Protein AF-A0A554J767-F1 (afdb_monomer)

Radius of gyration: 16.36 Å; Cα contacts (8 Å, |Δi|>4): 362; chains: 1; bounding box: 42×43×37 Å

Mean predicted aligned error: 7.32 Å

Foldseek 3Di:
DDWDWDDDDQWIWIDDQLAIEIEGADALAEAADPVNDDPDFQAEEEAAAQPCPQQDRDQFADVCNVCVTRHRHCNNVVVVCLVVQHKYKYQAHDDPPLVPDPCVPPPNPPPPQVLRLLLSLLVVSVVSNVVDGHGYYYYYHHNPNPCSVVSNPDDNVVSLVVLLVCLVVCQVPVQRHLRRFWMWIWTDDPNTIGRDDIDGHVSRVVSND

pLDDT: mean 80.37, std 17.08, range [33.59, 97.5]

Sequence (209 aa):
MFQEVVRNENVTHIHKPEGVYTIIYGRHDRYQNPNQFPEEFDGFVMEGIFDTHKGKIPPYITLDDWVRVLGSQCVSVVEYAQRGKLPIYHADFSMKGIFWWPESLFLGGFFSSPLRETIIAHKQEWLMRSLGNTPHLVTIIGEAHTGLEAHIQQSANERMRFLNRLRLPINIVMKDEGVVYKLARCDFDRGKWKVGEILEIPDLKELVI

Solvent-accessible surface area (backbone atoms only — not comparable to full-atom values): 11628 Å² total; per-residue (Å²): 135,82,73,49,78,49,77,56,93,57,35,38,38,39,43,51,93,48,23,38,41,35,40,36,54,35,48,50,90,38,65,42,67,73,88,75,55,71,95,76,67,68,27,37,35,30,68,34,58,55,80,40,74,88,58,41,79,64,66,55,55,50,72,65,56,46,36,76,56,47,25,43,21,41,52,48,51,53,54,47,27,56,75,71,64,31,38,39,31,31,48,36,47,48,63,96,52,70,94,64,58,65,84,84,64,86,59,78,81,76,58,51,55,64,52,50,32,34,47,33,28,50,50,49,55,53,48,28,56,72,74,42,92,53,38,32,38,40,33,48,38,56,67,82,64,80,57,40,67,64,41,52,72,44,53,70,68,58,46,50,56,56,50,58,76,40,28,67,64,47,36,72,74,57,57,74,54,57,37,77,22,40,31,44,33,31,41,65,52,97,93,42,41,30,47,62,58,72,47,73,40,66,76,46,43,61,51,53,105

Structure (mmCIF, N/CA/C/O backbone):
data_AF-A0A554J767-F1
#
_entry.id   AF-A0A554J767-F1
#
loop_
_atom_site.group_PDB
_atom_site.id
_atom_site.type_symbol
_atom_site.label_atom_id
_atom_site.label_alt_id
_atom_site.label_comp_id
_atom_site.label_asym_id
_atom_site.label_entity_id
_atom_site.label_seq_id
_atom_site.pdbx_PDB_ins_code
_atom_site.Cartn_x
_atom_site.Cartn_y
_atom_site.Cartn_z
_atom_site.occupancy
_atom_site.B_iso_or_equiv
_atom_site.auth_seq_id
_atom_site.auth_comp_id
_atom_site.auth_asym_id
_atom_site.auth_atom_id
_atom_site.pdbx_PDB_model_num
ATOM 1 N N . MET A 1 1 ? -0.053 19.930 -13.539 1.00 49.81 1 MET A N 1
ATOM 2 C CA . MET A 1 1 ? -0.368 19.871 -12.097 1.00 49.81 1 MET A CA 1
ATOM 3 C C . MET A 1 1 ? 0.927 19.495 -11.397 1.00 49.81 1 MET A C 1
ATOM 5 O O . MET A 1 1 ? 1.565 18.553 -11.852 1.00 49.81 1 MET A O 1
ATOM 9 N N . PHE A 1 2 ? 1.390 20.298 -10.443 1.00 50.88 2 PHE A N 1
ATOM 10 C CA . PHE A 1 2 ? 2.682 20.093 -9.781 1.00 50.88 2 PHE A CA 1
ATOM 11 C C . PHE A 1 2 ? 2.544 19.017 -8.696 1.00 50.88 2 PHE A C 1
ATOM 13 O O . PHE A 1 2 ? 1.513 18.966 -8.033 1.00 50.88 2 PHE A O 1
ATOM 20 N N . GLN A 1 3 ? 3.546 18.145 -8.561 1.00 69.69 3 GLN A N 1
ATOM 21 C CA . GLN A 1 3 ? 3.650 17.216 -7.433 1.00 69.69 3 GLN A CA 1
ATOM 22 C C . GLN A 1 3 ? 4.377 17.931 -6.294 1.00 69.69 3 GLN A C 1
ATOM 24 O O . GLN A 1 3 ? 5.426 18.535 -6.525 1.00 69.69 3 GLN A O 1
ATOM 29 N N . GLU A 1 4 ? 3.836 17.852 -5.084 1.00 77.75 4 GLU A N 1
ATOM 30 C CA . GLU A 1 4 ? 4.465 18.390 -3.878 1.00 77.75 4 GLU A CA 1
ATOM 31 C C . GLU A 1 4 ? 4.872 17.238 -2.957 1.00 77.75 4 GLU A C 1
ATOM 33 O O . GLU A 1 4 ? 4.092 16.305 -2.748 1.00 77.75 4 GLU A O 1
ATOM 38 N N . VAL A 1 5 ? 6.101 17.305 -2.435 1.00 76.00 5 VAL A N 1
ATOM 39 C CA . VAL A 1 5 ? 6.624 16.374 -1.431 1.00 76.00 5 VAL A CA 1
ATOM 40 C C . VAL A 1 5 ? 6.978 17.154 -0.180 1.00 76.00 5 VAL A C 1
ATOM 42 O O . VAL A 1 5 ? 7.865 18.006 -0.219 1.00 76.00 5 VAL A O 1
ATOM 45 N N . VAL A 1 6 ? 6.338 16.812 0.934 1.00 73.06 6 VAL A N 1
ATOM 46 C CA . VAL A 1 6 ? 6.638 17.383 2.251 1.00 73.06 6 VAL A CA 1
ATOM 47 C C . VAL A 1 6 ? 7.165 16.269 3.149 1.00 73.06 6 VAL A C 1
ATOM 49 O O . VAL A 1 6 ? 6.503 15.245 3.312 1.00 73.06 6 VAL A O 1
ATOM 52 N N . ARG A 1 7 ? 8.362 16.446 3.720 1.00 67.44 7 ARG A N 1
ATOM 53 C CA . ARG A 1 7 ? 8.992 15.477 4.632 1.00 67.44 7 ARG A CA 1
ATOM 54 C C . ARG A 1 7 ? 9.120 16.054 6.035 1.00 67.44 7 ARG A C 1
ATOM 56 O O . ARG A 1 7 ? 9.640 17.156 6.193 1.00 67.44 7 ARG A O 1
ATOM 63 N N . ASN A 1 8 ? 8.701 15.280 7.031 1.00 69.88 8 ASN A N 1
ATOM 64 C CA . ASN A 1 8 ? 8.913 15.570 8.443 1.00 69.88 8 ASN A CA 1
ATOM 65 C C . ASN A 1 8 ? 9.268 14.267 9.174 1.00 69.88 8 ASN A C 1
ATOM 67 O O . ASN A 1 8 ? 8.454 13.349 9.235 1.00 69.88 8 ASN A O 1
ATOM 71 N N . GLU A 1 9 ? 10.493 14.171 9.694 1.00 80.00 9 GLU A N 1
ATOM 72 C CA . GLU A 1 9 ? 11.026 12.950 10.315 1.00 80.00 9 GLU A CA 1
ATOM 73 C C . GLU A 1 9 ? 10.904 11.713 9.393 1.00 80.00 9 GLU A C 1
ATOM 75 O O . GLU A 1 9 ? 11.462 11.693 8.296 1.00 80.00 9 GLU A O 1
ATOM 80 N N . ASN A 1 10 ? 10.188 10.677 9.838 1.00 85.62 10 ASN A N 1
ATOM 81 C CA . ASN A 1 10 ? 9.893 9.433 9.124 1.00 85.62 10 ASN A CA 1
ATOM 82 C C . ASN A 1 10 ? 8.548 9.476 8.369 1.00 85.62 10 ASN A C 1
ATOM 84 O O . ASN A 1 10 ? 8.060 8.423 7.955 1.00 85.62 10 ASN A O 1
ATOM 88 N N . VAL A 1 11 ? 7.951 10.662 8.204 1.00 91.19 11 VAL A N 1
ATOM 89 C CA . VAL A 1 11 ? 6.674 10.877 7.514 1.00 91.19 11 VAL A CA 1
ATOM 90 C C . VAL A 1 11 ? 6.897 11.670 6.225 1.00 91.19 11 VAL A C 1
ATOM 92 O O . VAL A 1 11 ? 7.531 12.727 6.222 1.00 91.19 11 VAL A O 1
ATOM 95 N N . THR A 1 12 ? 6.358 11.170 5.115 1.00 93.88 12 THR A N 1
ATOM 96 C CA . THR A 1 12 ? 6.359 11.854 3.814 1.00 93.88 12 THR A CA 1
ATOM 97 C C . THR A 1 12 ? 4.932 12.002 3.305 1.00 93.88 12 THR A C 1
ATOM 99 O O . THR A 1 12 ? 4.200 11.020 3.243 1.00 93.88 12 THR A O 1
ATOM 102 N N . HIS A 1 13 ? 4.560 13.204 2.874 1.00 95.31 13 HIS A N 1
ATOM 103 C CA . HIS A 1 13 ? 3.328 13.470 2.133 1.00 95.31 13 HIS A CA 1
ATOM 104 C C . HIS A 1 13 ? 3.649 13.677 0.652 1.00 95.31 13 HIS A C 1
ATOM 106 O O . HIS A 1 13 ? 4.570 14.427 0.326 1.00 95.31 13 HIS A O 1
ATOM 112 N N . ILE A 1 14 ? 2.900 13.025 -0.237 1.00 95.62 14 ILE A N 1
ATOM 113 C CA . ILE A 1 14 ? 2.997 13.191 -1.691 1.00 95.62 14 ILE A CA 1
ATOM 114 C C . ILE A 1 14 ? 1.608 13.518 -2.228 1.00 95.62 14 ILE A C 1
ATOM 116 O O . ILE A 1 14 ? 0.678 12.721 -2.100 1.00 95.62 14 ILE A O 1
ATOM 120 N N . HIS A 1 15 ? 1.480 14.681 -2.859 1.00 95.81 15 HIS A N 1
ATOM 121 C CA . HIS A 1 15 ? 0.232 15.125 -3.475 1.00 95.81 15 HIS A CA 1
ATOM 122 C C . HIS A 1 15 ? 0.240 14.803 -4.970 1.00 95.81 15 HIS A C 1
ATOM 124 O O . HIS A 1 15 ? 1.133 15.241 -5.706 1.00 95.81 15 HIS A O 1
ATOM 130 N N . LYS A 1 16 ? -0.763 14.048 -5.431 1.00 94.12 16 LYS A N 1
ATOM 131 C CA . LYS A 1 16 ? -0.959 13.709 -6.846 1.00 94.12 16 LYS A CA 1
ATOM 132 C C . LYS A 1 16 ? -2.409 13.962 -7.275 1.00 94.12 16 LYS A C 1
ATOM 134 O O . LYS A 1 16 ? -3.283 14.069 -6.418 1.00 94.12 16 LYS A O 1
ATOM 139 N N . PRO A 1 17 ? -2.693 14.051 -8.591 1.00 93.62 17 PRO A N 1
ATOM 140 C CA . PRO A 1 17 ? -4.054 14.280 -9.078 1.00 93.62 17 PRO A CA 1
ATOM 141 C C . PRO A 1 17 ? -5.075 13.252 -8.572 1.00 93.62 17 PRO A C 1
ATOM 143 O O . PRO A 1 17 ? -6.241 13.586 -8.399 1.00 93.62 17 PRO A O 1
ATOM 146 N N . GLU A 1 18 ? -4.643 12.009 -8.346 1.00 94.38 18 GLU A N 1
ATOM 147 C CA . GLU A 1 18 ? -5.497 10.934 -7.848 1.00 94.38 18 GLU A CA 1
ATOM 148 C C . GLU A 1 18 ? -5.696 10.918 -6.325 1.00 94.38 18 GLU A C 1
ATOM 150 O O . GLU A 1 18 ? -6.565 10.185 -5.874 1.00 94.38 18 GLU A O 1
ATOM 155 N N . GLY A 1 19 ? -4.929 11.676 -5.529 1.00 96.06 19 GLY A N 1
ATOM 156 C CA . GLY A 1 19 ? -5.034 11.634 -4.066 1.00 96.06 19 GLY A CA 1
ATOM 157 C C . GLY A 1 19 ? -3.774 12.057 -3.306 1.00 96.06 19 GLY A C 1
ATOM 158 O O . GLY A 1 19 ? -2.764 12.470 -3.888 1.00 96.06 19 GLY A O 1
ATOM 159 N N . VAL A 1 20 ? -3.849 11.943 -1.980 1.00 97.44 20 VAL A N 1
ATOM 160 C CA . VAL A 1 20 ? -2.765 12.244 -1.037 1.00 97.44 20 VAL A CA 1
ATOM 161 C C . VAL A 1 20 ? -2.194 10.946 -0.482 1.00 97.44 20 VAL A C 1
ATOM 163 O O . VAL A 1 20 ? -2.893 10.141 0.129 1.00 97.44 20 VAL A O 1
ATOM 166 N N . TYR A 1 21 ? -0.894 10.759 -0.659 1.00 97.19 21 TYR A N 1
ATOM 167 C CA . TYR A 1 21 ? -0.161 9.633 -0.098 1.00 97.19 21 TYR A CA 1
ATOM 168 C C . TYR A 1 21 ? 0.580 10.119 1.142 1.00 97.19 21 TYR A C 1
ATOM 170 O O . TYR A 1 21 ? 1.435 10.996 1.036 1.00 97.19 21 TYR A O 1
ATOM 178 N N . THR A 1 22 ? 0.300 9.540 2.304 1.00 96.75 22 THR A N 1
ATOM 179 C CA . THR A 1 22 ? 1.159 9.680 3.485 1.00 96.75 22 THR A CA 1
ATOM 180 C C . THR A 1 22 ? 1.937 8.391 3.666 1.00 96.75 22 THR A C 1
ATOM 182 O O . THR A 1 22 ? 1.341 7.328 3.728 1.00 96.75 22 THR A O 1
ATOM 185 N N . ILE A 1 23 ? 3.258 8.460 3.748 1.00 94.94 23 ILE A N 1
ATOM 186 C CA . ILE A 1 23 ? 4.138 7.307 3.947 1.00 94.94 23 ILE A CA 1
ATOM 187 C C . ILE A 1 23 ? 4.803 7.478 5.299 1.00 94.94 23 ILE A C 1
ATOM 189 O O . ILE A 1 23 ? 5.414 8.515 5.553 1.00 94.94 23 ILE A O 1
ATOM 193 N N . ILE A 1 24 ? 4.682 6.467 6.149 1.00 93.06 24 ILE A N 1
ATOM 194 C CA . ILE A 1 24 ? 5.285 6.436 7.474 1.00 93.06 24 ILE A CA 1
ATOM 195 C C . ILE A 1 24 ? 6.203 5.224 7.541 1.00 93.06 24 ILE A C 1
ATOM 197 O O . ILE A 1 24 ? 5.754 4.078 7.443 1.00 93.06 24 ILE A O 1
ATOM 201 N N . TYR A 1 25 ? 7.493 5.496 7.719 1.00 89.75 25 TYR A N 1
ATOM 202 C CA . TYR A 1 25 ? 8.505 4.461 7.879 1.00 89.75 25 TYR A CA 1
ATOM 203 C C . TYR A 1 25 ? 8.541 3.990 9.334 1.00 89.75 25 TYR A C 1
ATOM 205 O O . TYR A 1 25 ? 8.891 4.749 10.245 1.00 89.75 25 TYR A O 1
ATOM 213 N N . GLY A 1 26 ? 8.127 2.743 9.543 1.00 86.56 26 GLY A N 1
ATOM 214 C CA . GLY A 1 26 ? 8.038 2.078 10.838 1.00 86.56 26 GLY A CA 1
ATOM 215 C C . GLY A 1 26 ? 9.186 1.101 11.088 1.00 86.56 26 GLY A C 1
ATOM 216 O O . GLY A 1 26 ? 9.908 0.693 10.176 1.00 86.56 26 GLY A O 1
ATOM 217 N N . ARG A 1 27 ? 9.343 0.703 12.352 1.00 84.25 27 ARG A N 1
ATOM 218 C CA . ARG A 1 27 ? 10.276 -0.348 12.771 1.00 84.25 27 ARG A CA 1
ATOM 219 C C . ARG A 1 27 ? 9.527 -1.472 13.460 1.00 84.25 27 ARG A C 1
ATOM 221 O O . ARG A 1 27 ? 8.825 -1.224 14.433 1.00 84.25 27 ARG A O 1
ATOM 228 N N . HIS A 1 28 ? 9.789 -2.712 13.058 1.00 82.31 28 HIS A N 1
ATOM 229 C CA . HIS A 1 28 ? 9.136 -3.902 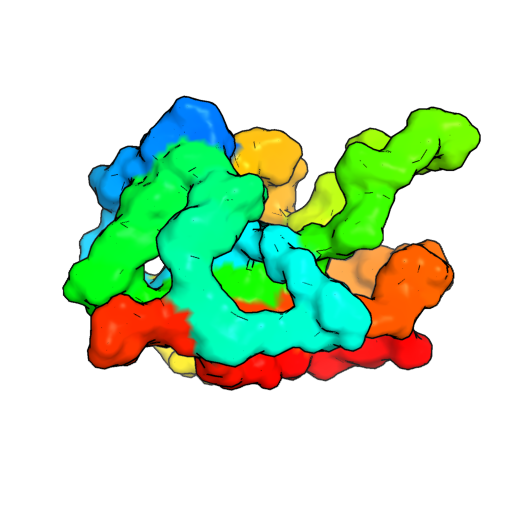13.617 1.00 82.31 28 HIS A CA 1
ATOM 230 C C . HIS A 1 28 ? 9.379 -4.123 15.124 1.00 82.31 28 HIS A C 1
ATOM 232 O O . HIS A 1 28 ? 8.662 -4.911 15.742 1.00 82.31 28 HIS A O 1
ATOM 238 N N . ASP A 1 29 ? 10.381 -3.454 15.710 1.00 80.50 29 ASP A N 1
ATOM 239 C CA . ASP A 1 29 ? 10.768 -3.569 17.122 1.00 80.50 29 ASP A CA 1
ATOM 240 C C . ASP A 1 29 ? 10.027 -2.606 18.065 1.00 80.50 29 ASP A C 1
ATOM 242 O O . ASP A 1 29 ? 10.147 -2.737 19.285 1.00 80.50 29 ASP A O 1
ATOM 246 N N . ARG A 1 30 ? 9.244 -1.656 17.541 1.00 84.38 30 ARG A N 1
ATOM 247 C CA . ARG A 1 30 ? 8.517 -0.663 18.346 1.00 84.38 30 ARG A CA 1
ATOM 248 C C . ARG A 1 30 ? 7.140 -0.340 17.773 1.00 84.38 30 ARG A C 1
ATOM 250 O O . ARG A 1 30 ? 6.885 -0.491 16.586 1.00 84.38 30 ARG A O 1
ATOM 257 N N . TYR A 1 31 ? 6.268 0.173 18.632 1.00 87.06 31 TYR A N 1
ATOM 258 C CA . TYR A 1 31 ? 4.953 0.673 18.240 1.00 87.06 31 TYR A CA 1
ATOM 259 C C . TYR A 1 31 ? 5.051 1.895 17.320 1.00 87.06 31 TYR A C 1
ATOM 261 O O . TYR A 1 31 ? 5.899 2.767 17.529 1.00 87.06 31 TYR A O 1
ATOM 269 N N . GLN A 1 32 ? 4.153 1.983 16.334 1.00 89.25 32 GLN A N 1
ATOM 270 C CA . GLN A 1 32 ? 4.023 3.175 15.499 1.00 89.25 32 GLN A CA 1
ATOM 271 C C . GLN A 1 32 ? 3.441 4.325 16.324 1.00 89.25 32 GLN A C 1
ATOM 273 O O . GLN A 1 32 ? 2.415 4.151 16.979 1.00 89.25 32 GLN A O 1
ATOM 278 N N . ASN A 1 33 ? 4.067 5.502 16.279 1.00 89.31 33 ASN A N 1
ATOM 279 C CA . ASN A 1 33 ? 3.565 6.677 16.988 1.00 89.31 33 ASN A CA 1
ATOM 280 C C . ASN A 1 33 ? 2.247 7.166 16.348 1.00 89.31 33 ASN A C 1
ATOM 282 O O . ASN A 1 33 ? 2.287 7.636 15.210 1.00 89.31 33 ASN A O 1
ATOM 286 N N . PRO A 1 34 ? 1.097 7.122 17.053 1.00 87.62 34 PRO A N 1
ATOM 287 C CA . PRO A 1 34 ? -0.185 7.532 16.480 1.00 87.62 34 PRO A CA 1
ATOM 288 C C . PRO A 1 34 ? -0.260 9.018 16.112 1.00 87.62 34 PRO A C 1
ATOM 290 O O . PRO A 1 34 ? -1.056 9.388 15.259 1.00 87.62 34 PRO A O 1
ATOM 293 N N . ASN A 1 35 ? 0.588 9.866 16.708 1.00 89.25 35 ASN A N 1
ATOM 294 C CA . ASN A 1 35 ? 0.638 11.301 16.400 1.00 89.25 35 ASN A CA 1
ATOM 295 C C . ASN A 1 35 ? 1.216 11.596 15.006 1.00 89.25 35 ASN A C 1
ATOM 297 O O . ASN A 1 35 ? 1.246 12.747 14.586 1.00 89.25 35 ASN A O 1
ATOM 301 N N . GLN A 1 36 ? 1.720 10.574 14.311 1.00 91.12 36 GLN A N 1
ATOM 302 C CA . GLN A 1 36 ? 2.209 10.680 12.937 1.00 91.12 36 GLN A CA 1
ATOM 303 C C . GLN A 1 36 ? 1.097 10.466 11.906 1.00 91.12 36 GLN A C 1
ATOM 305 O O . GLN A 1 36 ? 1.324 10.671 10.714 1.00 91.12 36 GLN A O 1
ATOM 310 N N . PHE A 1 37 ? -0.092 10.040 12.341 1.00 93.19 37 PHE A N 1
ATOM 311 C CA . PHE A 1 37 ? -1.242 9.907 11.459 1.00 93.19 37 PHE A CA 1
ATOM 312 C C . PHE A 1 37 ? -1.887 11.282 11.226 1.00 93.19 37 PHE A C 1
ATOM 314 O O . PHE A 1 37 ? -2.011 12.060 12.173 1.00 93.19 37 PHE A O 1
ATOM 321 N N . PRO A 1 38 ? -2.310 11.589 9.988 1.00 92.25 38 PRO A N 1
ATOM 322 C CA . PRO A 1 38 ? -3.154 12.746 9.707 1.00 92.25 38 PRO A CA 1
ATOM 323 C C . PRO A 1 38 ? -4.452 12.712 10.524 1.00 92.25 38 PRO A C 1
ATOM 325 O O . PRO A 1 38 ? -4.922 11.638 10.900 1.00 92.25 38 PRO A O 1
ATOM 328 N N . GLU A 1 39 ? -5.052 13.880 10.762 1.00 90.44 39 GLU A N 1
ATOM 329 C CA . GLU A 1 39 ? -6.346 13.977 11.456 1.00 90.44 39 GLU A CA 1
ATOM 330 C C . GLU A 1 39 ? -7.479 13.316 10.658 1.00 90.44 39 GLU A C 1
ATOM 332 O O . GLU A 1 39 ? -8.334 12.645 11.235 1.00 90.44 39 GLU A O 1
ATOM 337 N N . GLU A 1 40 ? -7.456 13.468 9.332 1.00 92.38 40 GLU A N 1
ATOM 338 C CA . GLU A 1 40 ? -8.444 12.914 8.409 1.00 92.38 40 GLU A CA 1
ATOM 339 C C . GLU A 1 40 ? -7.734 12.148 7.291 1.00 92.38 40 GLU A C 1
ATOM 341 O O . GLU A 1 40 ? -6.812 12.670 6.667 1.00 92.38 40 GLU A O 1
ATOM 346 N N . PHE A 1 41 ? -8.139 10.896 7.070 1.00 96.19 41 PHE A N 1
ATOM 347 C CA . PHE A 1 41 ? -7.684 10.043 5.972 1.00 96.19 41 PHE A CA 1
ATOM 348 C C . PHE A 1 41 ? -8.643 8.851 5.794 1.00 96.19 41 PHE A C 1
ATOM 350 O O . PHE A 1 41 ? -9.389 8.496 6.707 1.00 96.19 41 PHE A O 1
ATOM 357 N N . ASP A 1 42 ? -8.622 8.219 4.621 1.00 96.19 42 ASP A N 1
ATOM 358 C CA . ASP A 1 42 ? -9.628 7.235 4.193 1.00 96.19 42 ASP A CA 1
ATOM 359 C C . ASP A 1 42 ? -9.270 5.783 4.526 1.00 96.19 42 ASP A C 1
ATOM 361 O O . ASP A 1 42 ? -10.113 4.887 4.443 1.00 96.19 42 ASP A O 1
ATOM 365 N N . GLY A 1 43 ? -8.015 5.512 4.879 1.00 96.06 43 GLY A N 1
ATOM 366 C CA . GLY A 1 43 ? -7.580 4.168 5.232 1.00 96.06 43 GLY A CA 1
ATOM 367 C C . GLY A 1 43 ? -6.073 3.992 5.296 1.00 96.06 43 GLY A C 1
ATOM 368 O O . GLY A 1 43 ? -5.288 4.853 4.889 1.00 96.06 43 GLY A O 1
ATOM 369 N N . PHE A 1 44 ? -5.675 2.827 5.796 1.00 95.56 44 PHE A N 1
ATOM 370 C CA . PHE A 1 44 ? -4.277 2.426 5.839 1.00 95.56 44 PHE A CA 1
ATOM 371 C C . PHE A 1 44 ? -3.924 1.530 4.661 1.00 95.56 44 PHE A C 1
ATOM 373 O O . PHE A 1 44 ? -4.702 0.663 4.276 1.00 95.56 44 PHE A O 1
ATOM 380 N N . VAL A 1 45 ? -2.711 1.674 4.144 1.00 93.69 45 VAL A N 1
ATOM 381 C CA . VAL A 1 45 ? -2.068 0.686 3.283 1.00 93.69 45 VAL A CA 1
ATOM 382 C C . VAL A 1 45 ? -0.931 0.060 4.077 1.00 93.69 45 VAL A C 1
ATOM 384 O O . VAL A 1 45 ? -0.094 0.765 4.633 1.00 93.69 45 VAL A O 1
ATOM 387 N N . MET A 1 46 ? -0.893 -1.263 4.160 1.00 87.44 46 MET A N 1
ATOM 388 C CA . MET A 1 46 ? 0.120 -1.966 4.940 1.00 87.44 46 MET A CA 1
ATOM 389 C C . MET A 1 46 ? 0.865 -2.998 4.107 1.00 87.44 46 MET A C 1
ATOM 391 O O . MET A 1 46 ? 0.302 -3.666 3.230 1.00 87.44 46 MET A O 1
ATOM 395 N N . GLU A 1 47 ? 2.139 -3.158 4.451 1.00 77.19 47 GLU A N 1
ATOM 396 C CA . GLU A 1 47 ? 2.859 -4.398 4.202 1.00 77.19 47 GLU A CA 1
ATOM 397 C C . GLU A 1 47 ? 2.149 -5.547 4.929 1.00 77.19 47 GLU A C 1
ATOM 399 O O . GLU A 1 47 ? 1.723 -5.375 6.067 1.00 77.19 47 GLU A O 1
ATOM 404 N N . GLY A 1 48 ? 1.957 -6.704 4.291 1.00 63.31 48 GLY A N 1
ATOM 405 C CA . GLY A 1 48 ? 1.221 -7.814 4.892 1.00 63.31 48 GLY A CA 1
ATOM 406 C C . GLY A 1 48 ? 1.718 -9.175 4.432 1.00 63.31 48 GLY A C 1
ATOM 407 O O . GLY A 1 48 ? 1.400 -9.617 3.337 1.00 63.31 48 GLY A O 1
ATOM 408 N N . ILE A 1 49 ? 2.408 -9.920 5.294 1.00 55.16 49 ILE A N 1
ATOM 409 C CA . ILE A 1 49 ? 2.643 -11.351 5.048 1.00 55.16 49 ILE A CA 1
ATOM 410 C C . ILE A 1 49 ? 1.351 -12.104 5.371 1.00 55.16 49 ILE A C 1
ATOM 412 O O . ILE A 1 49 ? 1.149 -12.599 6.479 1.00 55.16 49 ILE A O 1
ATOM 416 N N . PHE A 1 50 ? 0.442 -12.210 4.407 1.00 56.12 50 PHE A N 1
ATOM 417 C CA . PHE A 1 50 ? -0.511 -13.302 4.499 1.00 56.12 50 PHE A CA 1
ATOM 418 C C . PHE A 1 50 ? 0.257 -14.585 4.256 1.00 56.12 50 PHE A C 1
ATOM 420 O O . PHE A 1 50 ? 0.789 -14.806 3.172 1.00 56.12 50 PHE A O 1
ATOM 427 N N . ASP A 1 51 ? 0.283 -15.447 5.264 1.00 51.75 51 ASP A N 1
ATOM 428 C CA . ASP A 1 51 ? 0.573 -16.850 5.044 1.00 51.75 51 ASP A CA 1
ATOM 429 C C . ASP A 1 51 ? -0.560 -17.428 4.187 1.00 51.75 51 ASP A C 1
ATOM 431 O O . ASP A 1 51 ? -1.565 -17.940 4.687 1.00 51.75 51 ASP A O 1
ATOM 435 N N . THR A 1 52 ? -0.433 -17.273 2.871 1.00 50.22 52 THR A N 1
ATOM 436 C CA . THR A 1 52 ? -1.349 -17.842 1.895 1.00 50.22 52 THR A CA 1
ATOM 437 C C . THR A 1 52 ? -1.053 -19.332 1.793 1.00 50.22 52 THR A C 1
ATOM 439 O O . THR A 1 52 ? -0.505 -19.829 0.810 1.00 50.22 52 THR A O 1
ATOM 442 N N . HIS A 1 53 ? -1.418 -20.102 2.820 1.00 43.84 53 HIS A N 1
ATOM 443 C CA . HIS A 1 53 ? -1.330 -21.553 2.734 1.00 43.84 53 HIS A CA 1
ATOM 444 C C . HIS A 1 53 ? -2.189 -22.021 1.544 1.00 43.84 53 HIS A C 1
ATOM 446 O O . HIS A 1 53 ? -3.420 -21.981 1.593 1.00 43.84 53 HIS A O 1
ATOM 452 N N . LYS A 1 54 ? -1.527 -22.432 0.450 1.00 49.81 54 LYS A N 1
ATOM 453 C CA . LYS A 1 54 ? -2.138 -22.790 -0.847 1.00 49.81 54 LYS A CA 1
ATOM 454 C C . LYS A 1 54 ? -2.829 -21.624 -1.581 1.00 49.81 54 LYS A C 1
ATOM 456 O O . LYS A 1 54 ? -3.868 -21.836 -2.204 1.00 49.81 54 LYS A O 1
ATOM 461 N N . GLY A 1 55 ? -2.303 -20.400 -1.480 1.00 52.50 55 GLY A N 1
ATOM 462 C CA . GLY A 1 55 ? -2.814 -19.250 -2.245 1.00 52.50 55 GLY A CA 1
ATOM 463 C C . GLY A 1 55 ? -4.159 -18.695 -1.753 1.00 52.50 55 GLY A C 1
ATOM 464 O O . GLY A 1 55 ? -4.805 -17.918 -2.456 1.00 52.50 55 GLY A O 1
ATOM 465 N N . LYS A 1 56 ? -4.617 -19.096 -0.558 1.00 58.41 56 LYS A N 1
ATOM 466 C CA . LYS A 1 56 ? -5.881 -18.627 0.027 1.00 58.41 56 LYS A CA 1
ATOM 467 C C . LYS A 1 56 ? -5.623 -17.572 1.094 1.00 58.41 56 LYS A C 1
ATOM 469 O O . LYS A 1 56 ? -4.895 -17.825 2.048 1.00 58.41 56 LYS A O 1
ATOM 474 N N . ILE A 1 57 ? -6.258 -16.414 0.941 1.00 65.50 57 ILE A N 1
ATOM 475 C CA . ILE A 1 57 ? -6.297 -15.374 1.970 1.00 65.50 57 ILE A CA 1
ATOM 476 C C . ILE A 1 57 ? -7.315 -15.830 3.029 1.00 65.50 57 ILE A C 1
ATOM 478 O O . ILE A 1 57 ? -8.431 -16.213 2.656 1.00 65.50 57 ILE A O 1
ATOM 482 N N . PRO A 1 58 ? -6.956 -15.871 4.325 1.00 69.38 58 PRO A N 1
ATOM 483 C CA . PRO A 1 58 ? -7.895 -16.272 5.362 1.00 69.38 58 PRO A CA 1
ATOM 484 C C . PRO A 1 58 ? -9.072 -15.285 5.413 1.00 69.38 58 PRO A C 1
ATOM 486 O O . PRO A 1 58 ? -8.877 -14.097 5.188 1.00 69.38 58 PRO A O 1
ATOM 489 N N . PRO A 1 59 ? -10.297 -15.730 5.739 1.00 71.44 59 PRO A N 1
ATOM 490 C CA . PRO A 1 59 ? -11.460 -14.839 5.804 1.00 71.44 59 PRO A CA 1
ATOM 491 C C . PRO A 1 59 ? -11.413 -13.850 6.984 1.00 71.44 59 PRO A C 1
ATOM 493 O O . PRO A 1 59 ? -12.194 -12.901 7.035 1.00 71.44 59 PRO A O 1
ATOM 496 N N . TYR A 1 60 ? -10.512 -14.070 7.945 1.00 75.69 60 TYR A N 1
ATOM 497 C CA . TYR A 1 60 ? -10.333 -13.243 9.135 1.00 75.69 60 TYR A CA 1
ATOM 498 C C . TYR A 1 60 ? -8.848 -13.104 9.454 1.00 75.69 60 TYR A C 1
ATOM 500 O O . TYR A 1 60 ? -8.071 -14.019 9.179 1.00 75.69 60 TYR A O 1
ATOM 508 N N . ILE A 1 61 ? -8.488 -11.989 10.086 1.00 73.81 61 ILE A N 1
ATOM 509 C CA . ILE A 1 61 ? -7.136 -11.733 10.595 1.00 73.81 61 ILE A CA 1
ATOM 510 C C . ILE A 1 61 ? -7.259 -11.402 12.079 1.00 73.81 61 ILE A C 1
ATOM 512 O O . ILE A 1 61 ? -8.089 -10.585 12.473 1.00 73.81 61 ILE A O 1
ATOM 516 N N . THR A 1 62 ? -6.474 -12.044 12.932 1.00 73.88 62 THR A N 1
ATOM 517 C CA . THR A 1 62 ? -6.421 -11.686 14.356 1.00 73.88 62 THR A CA 1
ATOM 518 C C . THR A 1 62 ? -5.335 -10.644 14.612 1.00 73.88 62 THR A C 1
ATOM 520 O O . THR A 1 62 ? -4.406 -10.509 13.821 1.00 73.88 62 THR A O 1
ATOM 523 N N . LEU A 1 63 ? -5.416 -9.907 15.727 1.00 69.56 63 LEU A N 1
ATOM 524 C CA . LEU A 1 63 ? -4.316 -9.027 16.151 1.00 69.56 63 LEU A CA 1
ATOM 525 C C . LEU A 1 63 ? -3.000 -9.807 16.285 1.00 69.56 63 LEU A C 1
ATOM 527 O O . LEU A 1 63 ? -1.957 -9.308 15.883 1.00 69.56 63 LEU A O 1
ATOM 531 N N . ASP A 1 64 ? -3.055 -11.050 16.760 1.00 68.94 64 ASP A N 1
ATOM 532 C CA . ASP A 1 64 ? -1.880 -11.918 16.844 1.00 68.94 64 ASP A CA 1
ATOM 533 C C . ASP A 1 64 ? -1.318 -12.263 15.462 1.00 68.94 64 ASP A C 1
ATOM 535 O O . ASP A 1 64 ? -0.102 -12.323 15.298 1.00 68.94 64 ASP A O 1
ATOM 539 N N . ASP A 1 65 ? -2.171 -12.449 14.447 1.00 70.94 65 ASP A N 1
ATOM 540 C CA . ASP A 1 65 ? -1.713 -12.630 13.066 1.00 70.94 65 ASP A CA 1
ATOM 541 C C . ASP A 1 65 ? -1.001 -11.376 12.555 1.00 70.94 65 ASP A C 1
ATOM 543 O O . ASP A 1 65 ? 0.061 -11.496 11.948 1.00 70.94 65 ASP A O 1
ATOM 547 N N . TRP A 1 66 ? -1.538 -10.187 12.851 1.00 70.94 66 TRP A N 1
ATOM 548 C CA . TRP A 1 66 ? -0.896 -8.913 12.528 1.00 70.94 66 TRP A CA 1
ATOM 549 C C . TRP A 1 66 ? 0.473 -8.780 13.204 1.00 70.94 66 TRP A C 1
ATOM 551 O O . TRP A 1 66 ? 1.467 -8.531 12.525 1.00 70.94 66 TRP A O 1
ATOM 561 N N . VAL A 1 67 ? 0.542 -9.009 14.518 1.00 69.69 67 VAL A N 1
ATOM 562 C CA . VAL A 1 67 ? 1.771 -8.877 15.321 1.00 69.69 67 VAL A CA 1
ATOM 563 C C . VAL A 1 67 ? 2.823 -9.897 14.917 1.00 69.69 67 VAL A C 1
ATOM 565 O O . VAL A 1 67 ? 3.990 -9.545 14.752 1.00 69.69 67 VAL A O 1
ATOM 568 N N . ARG A 1 68 ? 2.427 -11.160 14.720 1.00 69.62 68 ARG A N 1
ATOM 569 C CA . ARG A 1 68 ? 3.332 -12.232 14.283 1.00 69.62 68 ARG A CA 1
ATOM 570 C C . ARG A 1 68 ? 4.022 -11.881 12.968 1.00 69.62 68 ARG A C 1
ATOM 572 O O . ARG A 1 68 ? 5.156 -12.290 12.744 1.00 69.62 68 ARG A O 1
ATOM 579 N N . VAL A 1 69 ? 3.313 -11.172 12.098 1.00 65.25 69 VAL A N 1
ATOM 580 C CA . VAL A 1 69 ? 3.730 -10.907 10.726 1.00 65.25 69 VAL A CA 1
ATOM 581 C C . VAL A 1 69 ? 4.469 -9.578 10.581 1.00 65.25 69 VAL A C 1
ATOM 583 O O . VAL A 1 69 ? 5.471 -9.514 9.876 1.00 65.25 69 VAL A O 1
ATOM 586 N N . LEU A 1 70 ? 3.977 -8.522 11.225 1.00 68.38 70 LEU A N 1
ATOM 587 C CA . LEU A 1 70 ? 4.461 -7.153 11.038 1.00 68.38 70 LEU A CA 1
ATOM 588 C C . LEU A 1 70 ? 5.197 -6.605 12.259 1.00 68.38 70 LEU A C 1
ATOM 590 O O . LEU A 1 70 ? 5.693 -5.481 12.207 1.00 68.38 70 LEU A O 1
ATOM 594 N N . GLY A 1 71 ? 5.311 -7.376 13.338 1.00 75.81 71 GLY A N 1
ATOM 595 C CA . GLY A 1 71 ? 5.937 -6.932 14.577 1.00 75.81 71 GLY A CA 1
ATOM 596 C C . GLY A 1 71 ? 5.074 -5.931 15.343 1.00 75.81 71 GLY A C 1
ATOM 597 O O . GLY A 1 71 ? 3.881 -5.773 15.093 1.00 75.81 71 GLY A O 1
ATOM 598 N N . SER A 1 72 ? 5.673 -5.235 16.306 1.00 80.94 72 SER A N 1
ATOM 599 C CA . SER A 1 72 ? 4.927 -4.327 17.186 1.00 80.94 72 SER A CA 1
ATOM 600 C C . SER A 1 72 ? 4.430 -3.063 16.474 1.00 80.94 72 SER A C 1
ATOM 602 O O . SER A 1 72 ? 3.442 -2.476 16.916 1.00 80.94 72 SER A O 1
ATOM 604 N N . GLN A 1 73 ? 5.021 -2.681 15.334 1.00 81.62 73 GLN A N 1
ATOM 605 C CA . GLN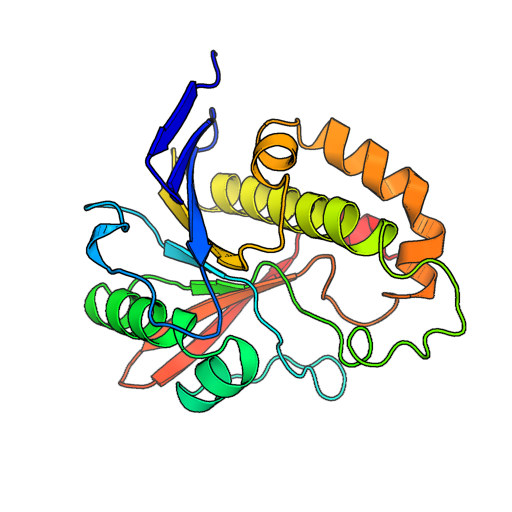 A 1 73 ? 4.612 -1.484 14.585 1.00 81.62 73 GLN A CA 1
ATOM 606 C C . GLN A 1 73 ? 3.133 -1.504 14.184 1.00 81.62 73 GLN A C 1
ATOM 608 O O . GLN A 1 73 ? 2.480 -0.463 14.178 1.00 81.62 73 GLN A O 1
ATOM 613 N N . CYS A 1 74 ? 2.574 -2.682 13.884 1.00 82.38 74 CYS A N 1
ATOM 614 C CA . CYS A 1 74 ? 1.202 -2.784 13.399 1.00 82.38 74 CYS A CA 1
ATOM 615 C C . CYS A 1 74 ? 0.154 -2.631 14.500 1.00 82.38 74 CYS A C 1
ATOM 617 O O . CYS A 1 74 ? -0.991 -2.336 14.181 1.00 82.38 74 CYS A O 1
ATOM 619 N N . VAL A 1 75 ? 0.502 -2.826 15.777 1.00 85.75 75 VAL A N 1
ATOM 620 C CA . VAL A 1 75 ? -0.490 -2.827 16.866 1.00 85.75 75 VAL A CA 1
ATOM 621 C C . VAL A 1 75 ? -1.198 -1.483 16.939 1.00 85.75 75 VAL A C 1
ATOM 623 O O . VAL A 1 75 ? -2.420 -1.428 16.859 1.00 85.75 75 VAL A O 1
ATOM 626 N N . SER A 1 76 ? -0.436 -0.391 16.993 1.00 86.25 76 SER A N 1
ATOM 627 C CA . SER A 1 76 ? -1.000 0.958 17.065 1.00 86.25 76 SER A CA 1
ATOM 628 C C . SER A 1 76 ? -1.801 1.322 15.816 1.00 86.25 76 SER A C 1
ATOM 630 O O . SER A 1 76 ? -2.803 2.021 15.922 1.00 86.25 76 SER A O 1
ATOM 632 N N . VAL A 1 77 ? -1.406 0.806 14.648 1.00 90.25 77 VAL A N 1
ATOM 633 C CA . VAL A 1 77 ? -2.131 0.996 13.381 1.00 90.25 77 VAL A CA 1
ATOM 634 C C . VAL A 1 77 ? -3.480 0.282 13.425 1.00 90.25 77 VAL A C 1
ATOM 636 O O . VAL A 1 77 ? -4.510 0.896 13.162 1.00 90.25 77 VAL A O 1
ATOM 639 N N . VAL A 1 78 ? -3.489 -0.994 13.817 1.00 90.00 78 VAL A N 1
ATOM 640 C CA . VAL A 1 78 ? -4.701 -1.816 13.922 1.00 90.00 78 VAL A CA 1
ATOM 641 C C . VAL A 1 78 ? -5.650 -1.248 14.976 1.00 90.00 78 VAL A C 1
ATOM 643 O O . VAL A 1 78 ? -6.845 -1.125 14.725 1.00 90.00 78 VAL A O 1
ATOM 646 N N . GLU A 1 79 ? -5.141 -0.839 16.138 1.00 90.12 79 GLU A N 1
ATOM 647 C CA . GLU A 1 79 ? -5.959 -0.206 17.175 1.00 90.12 79 GLU A CA 1
ATOM 648 C C . GLU A 1 79 ? -6.556 1.128 16.715 1.00 90.12 79 GLU A C 1
ATOM 650 O O . GLU A 1 79 ? -7.733 1.396 16.972 1.00 90.12 79 GLU A O 1
ATOM 655 N N . TYR A 1 80 ? -5.770 1.962 16.028 1.00 92.62 80 TYR A N 1
ATOM 656 C CA . TYR A 1 80 ? -6.246 3.238 15.499 1.00 92.62 80 TYR A CA 1
ATOM 657 C C . TYR A 1 80 ? -7.322 3.019 14.430 1.00 92.62 80 TYR A C 1
ATOM 659 O O . TYR A 1 80 ? -8.416 3.579 14.525 1.00 92.62 80 TYR A O 1
ATOM 667 N N . ALA A 1 81 ? -7.054 2.137 13.465 1.00 92.88 81 ALA A N 1
ATOM 668 C CA . ALA A 1 81 ? -7.991 1.782 12.407 1.00 92.88 81 ALA A CA 1
ATOM 669 C C . ALA A 1 81 ? -9.298 1.210 12.975 1.00 92.88 81 ALA A C 1
ATOM 671 O O . ALA A 1 81 ? -10.384 1.593 12.545 1.00 92.88 81 ALA A O 1
ATOM 672 N N . GLN A 1 82 ? -9.214 0.368 14.009 1.00 92.19 82 GLN A N 1
ATOM 673 C CA . GLN A 1 82 ? -10.379 -0.164 14.713 1.00 92.19 82 GLN A CA 1
ATOM 674 C C . GLN A 1 82 ? -11.232 0.945 15.349 1.00 92.19 82 GLN A C 1
ATOM 676 O O . GLN A 1 82 ? -12.459 0.910 15.234 1.00 92.19 82 GLN A O 1
ATOM 681 N N . ARG A 1 83 ? -10.610 1.925 16.023 1.00 91.00 83 ARG A N 1
ATOM 682 C CA . ARG A 1 83 ? -11.326 3.044 16.667 1.00 91.00 83 ARG A CA 1
ATOM 683 C C . ARG A 1 83 ? -11.997 3.953 15.638 1.00 91.00 83 ARG A C 1
ATOM 685 O O . ARG A 1 83 ? -13.151 4.327 15.834 1.00 91.00 83 ARG A O 1
ATOM 692 N N . GLY A 1 84 ? -11.292 4.264 14.550 1.00 90.56 84 GLY A N 1
ATOM 693 C CA . GLY A 1 84 ? -11.792 5.101 13.457 1.00 90.56 84 GLY A CA 1
ATOM 694 C C . GLY A 1 84 ? -12.710 4.377 12.468 1.00 90.56 84 GLY A C 1
ATOM 695 O O . GLY A 1 84 ? -13.293 5.025 11.608 1.00 90.56 84 GLY A O 1
ATOM 696 N N . LYS A 1 85 ? -12.855 3.046 12.582 1.00 89.25 85 LYS A N 1
ATOM 697 C CA . LYS A 1 85 ? -13.495 2.177 11.574 1.00 89.25 85 LYS A CA 1
ATOM 698 C C . LYS A 1 85 ? -12.906 2.369 10.171 1.00 89.25 85 LYS A C 1
ATOM 700 O O . LYS A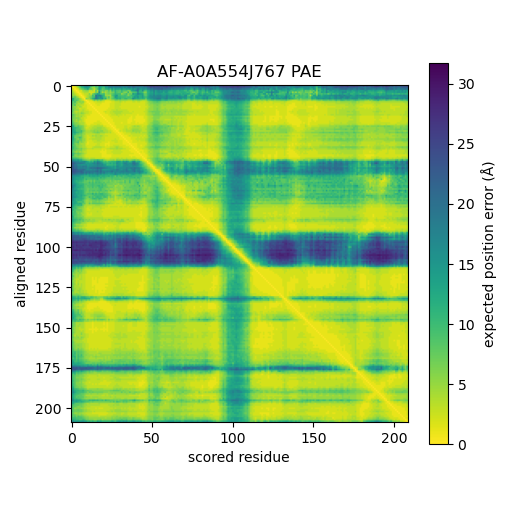 1 85 ? -13.629 2.345 9.178 1.00 89.25 85 LYS A O 1
ATOM 705 N N . LEU A 1 86 ? -11.593 2.559 10.107 1.00 94.62 86 LEU A N 1
ATOM 706 C CA . LEU A 1 86 ? -10.866 2.753 8.862 1.00 94.62 86 LEU A CA 1
ATOM 707 C C . LEU A 1 86 ? -10.498 1.393 8.250 1.00 94.62 86 LEU A C 1
ATOM 709 O O . LEU A 1 86 ? -10.072 0.493 8.984 1.00 94.62 86 LEU A O 1
ATOM 713 N N . PRO A 1 87 ? -10.636 1.226 6.925 1.00 94.69 87 PRO A N 1
ATOM 714 C CA . PRO A 1 87 ? -10.178 0.025 6.246 1.00 94.69 87 PRO A CA 1
ATOM 715 C C . PRO A 1 87 ? -8.646 -0.065 6.261 1.00 94.69 87 P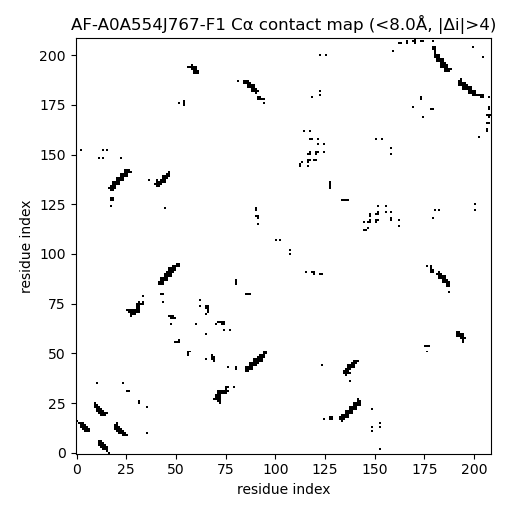RO A C 1
ATOM 717 O O . PRO A 1 87 ? -7.937 0.947 6.231 1.00 94.69 87 PRO A O 1
ATOM 720 N N . ILE A 1 88 ? -8.138 -1.298 6.252 1.00 93.25 88 ILE A N 1
ATOM 721 C CA . ILE A 1 88 ? -6.723 -1.596 6.020 1.00 93.25 88 ILE A CA 1
ATOM 722 C C . ILE A 1 88 ? -6.593 -2.359 4.702 1.00 93.25 88 ILE A C 1
ATOM 724 O O . ILE A 1 88 ? -7.176 -3.428 4.530 1.00 93.25 88 ILE A O 1
ATOM 728 N N . TYR A 1 89 ? -5.810 -1.822 3.774 1.00 91.69 89 TYR A N 1
ATOM 729 C CA . TYR A 1 89 ? -5.504 -2.426 2.485 1.00 91.69 89 TYR A CA 1
ATOM 730 C C . TYR A 1 89 ? -4.121 -3.068 2.515 1.00 91.69 89 TYR A C 1
ATOM 732 O O . TYR A 1 89 ? -3.118 -2.415 2.797 1.00 91.69 89 TYR A O 1
ATOM 740 N N . HIS A 1 90 ? -4.035 -4.343 2.162 1.00 87.00 90 HIS A N 1
ATOM 741 C CA . HIS A 1 90 ? -2.759 -5.043 2.075 1.00 87.00 90 HIS A CA 1
ATOM 742 C C . HIS A 1 90 ? -2.210 -4.996 0.656 1.00 87.00 90 HIS A C 1
ATOM 744 O O . HIS A 1 90 ? -2.659 -5.743 -0.218 1.00 87.00 90 HIS A O 1
ATOM 750 N N . ALA A 1 91 ? -1.236 -4.115 0.430 1.00 81.88 91 ALA A N 1
ATOM 751 C CA . ALA A 1 91 ? -0.635 -3.901 -0.888 1.00 81.88 91 ALA A CA 1
ATOM 752 C C . ALA A 1 91 ? 0.520 -4.848 -1.207 1.00 81.88 91 ALA A C 1
ATOM 754 O O . ALA A 1 91 ? 0.899 -4.998 -2.367 1.00 81.88 91 ALA A O 1
ATOM 755 N N . ASP A 1 92 ? 1.050 -5.534 -0.212 1.00 73.12 92 ASP A N 1
ATOM 756 C CA . ASP A 1 92 ? 2.293 -6.272 -0.343 1.00 73.12 92 ASP A CA 1
ATOM 757 C C . ASP A 1 92 ? 2.152 -7.611 0.357 1.00 73.12 92 ASP A C 1
ATOM 759 O O . ASP A 1 92 ? 2.268 -7.691 1.576 1.00 73.12 92 ASP A O 1
ATOM 763 N N . PHE A 1 93 ? 1.829 -8.638 -0.425 1.00 60.69 93 PHE A N 1
ATOM 764 C CA . PHE A 1 93 ? 1.771 -10.009 0.050 1.00 60.69 93 PHE A CA 1
ATOM 765 C C . PHE A 1 93 ? 3.193 -10.560 0.010 1.00 60.69 93 PHE A C 1
ATOM 767 O O . PHE A 1 93 ? 3.722 -10.817 -1.066 1.00 60.69 93 PHE A O 1
ATOM 774 N N . SER A 1 94 ? 3.851 -10.729 1.151 1.00 51.62 94 SER A N 1
ATOM 775 C CA . SER A 1 94 ? 5.149 -11.407 1.117 1.00 51.62 94 SER A CA 1
ATOM 776 C C . SER A 1 94 ? 4.935 -12.910 0.915 1.00 51.62 94 SER A C 1
ATOM 778 O O . SER A 1 94 ? 4.099 -13.538 1.568 1.00 51.62 94 SER A O 1
ATOM 780 N N . MET A 1 95 ? 5.660 -13.466 -0.055 1.00 42.88 95 MET A N 1
ATOM 781 C CA . MET A 1 95 ? 5.603 -14.882 -0.393 1.00 42.88 95 MET A CA 1
ATOM 782 C C . MET A 1 95 ? 6.195 -15.699 0.755 1.00 42.88 95 MET A C 1
ATOM 784 O O . MET A 1 95 ? 7.273 -15.381 1.277 1.00 42.88 95 MET A O 1
ATOM 788 N N . LYS A 1 96 ? 5.550 -16.818 1.095 1.00 37.81 96 LYS A N 1
ATOM 789 C CA . LYS A 1 96 ? 6.190 -17.873 1.884 1.00 37.81 96 LYS A CA 1
ATOM 790 C C . LYS A 1 96 ? 7.376 -18.416 1.078 1.00 37.81 96 LYS A C 1
ATOM 792 O O . LYS A 1 96 ? 7.212 -19.280 0.229 1.00 37.81 96 LYS A O 1
ATOM 797 N N . GLY A 1 97 ? 8.574 -17.892 1.331 1.00 37.44 97 GLY A N 1
ATOM 798 C CA . GLY A 1 97 ? 9.805 -18.381 0.702 1.00 37.44 97 GLY A CA 1
ATOM 799 C C . GLY A 1 97 ? 10.888 -17.338 0.437 1.00 37.44 97 GLY A C 1
ATOM 800 O O . GLY A 1 97 ? 12.036 -17.725 0.258 1.00 37.44 97 GLY A O 1
ATOM 801 N N . ILE A 1 98 ? 10.591 -16.032 0.462 1.00 41.75 98 ILE A N 1
ATOM 802 C CA . ILE A 1 98 ? 11.632 -15.010 0.203 1.00 41.75 98 ILE A CA 1
ATOM 803 C C . ILE A 1 98 ? 12.547 -14.801 1.415 1.00 41.75 98 ILE A C 1
ATOM 805 O O . ILE A 1 98 ? 13.742 -14.591 1.247 1.00 41.75 98 ILE A O 1
ATOM 809 N N . PHE A 1 99 ? 12.028 -14.947 2.637 1.00 36.88 99 PHE A N 1
ATOM 810 C CA . PHE A 1 99 ? 12.866 -14.923 3.846 1.00 36.88 99 PHE A CA 1
ATOM 811 C C . PHE A 1 99 ? 13.739 -16.184 4.014 1.00 36.88 99 PHE A C 1
ATOM 813 O O . PHE A 1 99 ? 14.580 -16.223 4.904 1.00 36.88 99 PHE A O 1
ATOM 820 N N . TRP A 1 100 ? 13.555 -17.196 3.156 1.00 34.69 100 TRP A N 1
ATOM 821 C CA . TRP A 1 100 ? 14.334 -18.439 3.113 1.00 34.69 100 TRP A CA 1
ATOM 822 C C . TRP A 1 100 ? 14.846 -18.717 1.694 1.00 34.69 100 TRP A C 1
ATOM 824 O O . TRP A 1 100 ? 14.845 -19.858 1.229 1.00 34.69 100 TRP A O 1
ATOM 834 N N . TRP A 1 101 ? 15.292 -17.679 0.983 1.00 40.09 101 TRP A N 1
ATOM 835 C CA . TRP A 1 101 ? 16.249 -17.907 -0.094 1.00 40.09 101 TRP A CA 1
ATOM 836 C C . TRP A 1 101 ? 17.496 -18.548 0.526 1.00 40.09 101 TRP A C 1
ATOM 838 O O . TRP A 1 101 ? 18.077 -17.962 1.441 1.00 40.09 101 TRP A O 1
ATOM 848 N N . PRO A 1 102 ? 17.946 -19.726 0.061 1.00 33.59 102 PRO A N 1
ATOM 849 C CA . PRO A 1 102 ? 19.321 -20.103 0.305 1.00 33.59 102 PRO A CA 1
ATOM 850 C C . PRO A 1 102 ? 20.169 -19.004 -0.338 1.00 33.59 102 PRO A C 1
ATOM 852 O O . PRO A 1 102 ? 20.021 -18.718 -1.528 1.00 33.59 102 PRO A O 1
ATOM 855 N N . GLU A 1 103 ? 21.055 -18.392 0.442 1.00 38.41 103 GLU A N 1
ATOM 856 C CA . GLU A 1 103 ? 21.999 -17.346 0.015 1.00 38.41 103 GLU A CA 1
ATOM 857 C C . GLU A 1 103 ? 22.838 -17.736 -1.227 1.00 38.41 103 GLU A C 1
ATOM 859 O O . GLU A 1 103 ? 23.547 -16.913 -1.800 1.00 38.41 103 GLU A O 1
ATOM 864 N N . SER A 1 104 ? 22.748 -18.989 -1.683 1.00 38.50 104 SER A N 1
ATOM 865 C CA . SER A 1 104 ? 23.461 -19.551 -2.824 1.00 38.50 104 SER A CA 1
ATOM 866 C C . SER A 1 104 ? 22.871 -19.236 -4.208 1.00 38.50 104 SER A C 1
ATOM 868 O O . SER A 1 104 ? 23.544 -19.512 -5.201 1.00 38.50 104 SER A O 1
ATOM 870 N N . LEU A 1 105 ? 21.682 -18.625 -4.326 1.00 41.59 105 LEU A N 1
ATOM 871 C CA . LEU A 1 105 ? 21.178 -18.075 -5.600 1.00 41.59 105 LEU A CA 1
ATOM 872 C C . LEU A 1 105 ? 21.307 -16.544 -5.602 1.00 41.59 105 LEU A C 1
ATOM 874 O O . LEU A 1 105 ? 20.391 -15.779 -5.309 1.00 41.59 105 LEU A O 1
ATOM 878 N N . PHE A 1 106 ? 22.529 -16.127 -5.909 1.00 38.25 106 PHE A N 1
ATOM 879 C CA . PHE A 1 106 ? 23.088 -14.779 -5.866 1.00 38.25 106 PHE A CA 1
ATOM 880 C C . PHE A 1 106 ? 22.370 -13.760 -6.786 1.00 38.25 106 PHE A C 1
ATOM 882 O O . PHE A 1 106 ? 22.889 -13.399 -7.834 1.00 38.25 106 PHE A O 1
ATOM 889 N N . LEU A 1 107 ? 21.189 -13.268 -6.387 1.00 39.47 107 LEU A N 1
ATOM 890 C CA . LEU A 1 107 ? 20.565 -12.009 -6.868 1.00 39.47 107 LEU A CA 1
ATOM 891 C C . LEU A 1 107 ? 19.742 -11.275 -5.766 1.00 39.47 107 LEU A C 1
ATOM 893 O O . LEU A 1 107 ? 19.128 -10.240 -6.024 1.00 39.47 107 LEU A O 1
ATOM 897 N N . GLY A 1 108 ? 19.721 -11.793 -4.530 1.00 36.88 108 GLY A N 1
ATOM 898 C CA . GLY A 1 108 ? 18.620 -11.610 -3.563 1.00 36.88 108 GLY A CA 1
ATOM 899 C C . GLY A 1 108 ? 18.590 -10.354 -2.691 1.00 36.88 108 GLY A C 1
ATOM 900 O O . GLY A 1 108 ? 17.622 -10.168 -1.962 1.00 36.88 108 GLY A O 1
ATOM 901 N N . GLY A 1 109 ? 19.597 -9.480 -2.756 1.00 39.03 109 GLY A N 1
ATOM 902 C CA . GLY A 1 109 ? 19.617 -8.237 -1.964 1.00 39.03 109 GLY A CA 1
ATOM 903 C C . GLY A 1 109 ? 19.204 -6.980 -2.736 1.00 39.03 109 GLY A C 1
ATOM 904 O O . GLY A 1 109 ? 18.623 -6.067 -2.167 1.00 39.03 109 GLY A O 1
ATOM 905 N N . PHE A 1 110 ? 19.487 -6.930 -4.042 1.00 36.56 110 PHE A N 1
ATOM 906 C CA . PHE A 1 110 ? 19.363 -5.704 -4.846 1.00 36.56 110 PHE A CA 1
ATOM 907 C C . PHE A 1 110 ? 18.123 -5.671 -5.748 1.00 36.56 110 PHE A C 1
ATOM 909 O O . PHE A 1 110 ? 17.670 -4.595 -6.130 1.00 36.56 110 PHE A O 1
ATOM 916 N N . PHE A 1 111 ? 17.560 -6.833 -6.090 1.00 45.59 111 PHE A N 1
ATOM 917 C CA . PHE A 1 111 ? 16.406 -6.925 -6.991 1.00 45.59 111 PHE A CA 1
ATOM 918 C C . PHE A 1 111 ? 15.050 -6.887 -6.272 1.00 45.59 111 PHE A C 1
ATOM 920 O O . PHE A 1 111 ? 14.034 -6.654 -6.924 1.00 45.59 111 PHE A O 1
ATOM 927 N N . SER A 1 112 ? 15.010 -7.095 -4.953 1.00 60.72 112 SER A N 1
ATOM 928 C CA . SER A 1 112 ? 13.758 -7.206 -4.196 1.00 60.72 112 SER A CA 1
ATOM 929 C C . SER A 1 112 ? 13.139 -5.849 -3.844 1.00 60.72 112 SER A C 1
ATOM 931 O O . SER A 1 112 ? 11.937 -5.699 -4.046 1.00 60.72 112 SER A O 1
ATOM 933 N N . SER A 1 113 ? 13.919 -4.849 -3.402 1.00 69.81 113 SER A N 1
ATOM 934 C CA . SER A 1 113 ? 13.361 -3.550 -2.966 1.00 69.81 113 SER A CA 1
ATOM 935 C C . SER A 1 113 ? 12.700 -2.766 -4.108 1.00 69.81 113 SER A C 1
ATOM 937 O O . SER A 1 113 ? 11.498 -2.519 -4.024 1.00 69.81 113 SER A O 1
ATOM 939 N N . PRO A 1 114 ? 13.383 -2.479 -5.241 1.00 82.94 114 PRO A N 1
ATOM 940 C CA . PRO A 1 114 ? 12.783 -1.657 -6.298 1.00 82.94 114 PRO A CA 1
ATOM 941 C C . PRO A 1 114 ? 11.586 -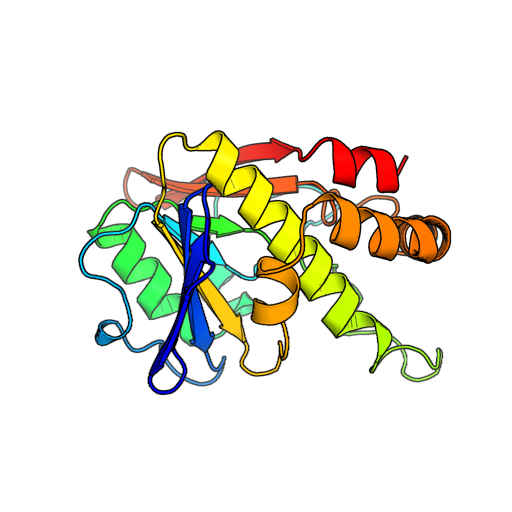2.335 -6.971 1.00 82.94 114 PRO A C 1
ATOM 943 O O . PRO A 1 114 ? 10.618 -1.677 -7.347 1.00 82.94 114 PRO A O 1
ATOM 946 N N . LEU A 1 115 ? 11.624 -3.666 -7.119 1.00 85.44 115 LEU A N 1
ATOM 947 C CA . LEU A 1 115 ? 10.497 -4.439 -7.644 1.00 85.44 115 LEU A CA 1
ATOM 948 C C . LEU A 1 115 ? 9.281 -4.341 -6.722 1.00 85.44 115 LEU A C 1
ATOM 950 O O . LEU A 1 115 ? 8.185 -4.017 -7.182 1.00 85.44 115 LEU A O 1
ATOM 954 N N . ARG A 1 116 ? 9.484 -4.599 -5.429 1.00 84.25 116 ARG A N 1
ATOM 955 C CA . ARG A 1 116 ? 8.432 -4.577 -4.412 1.00 84.25 116 ARG A CA 1
ATOM 956 C C . ARG A 1 116 ? 7.821 -3.188 -4.273 1.00 84.25 116 ARG A C 1
ATOM 958 O O . ARG A 1 116 ? 6.605 -3.053 -4.372 1.00 84.25 116 ARG A O 1
ATOM 965 N N . GLU A 1 117 ? 8.650 -2.158 -4.155 1.00 88.38 117 GLU A N 1
ATOM 966 C CA . GLU A 1 117 ? 8.215 -0.762 -4.072 1.00 88.38 117 GLU A CA 1
ATOM 967 C C . GLU A 1 117 ? 7.474 -0.320 -5.339 1.00 88.38 117 GLU A C 1
ATOM 969 O O . GLU A 1 117 ? 6.442 0.345 -5.247 1.00 88.38 117 GLU A O 1
ATOM 974 N N . THR A 1 118 ? 7.928 -0.749 -6.526 1.00 92.25 118 THR A N 1
ATOM 975 C CA . THR A 1 118 ? 7.215 -0.475 -7.783 1.00 92.25 118 THR A CA 1
ATOM 976 C C . THR A 1 118 ? 5.829 -1.117 -7.795 1.00 92.25 118 THR A C 1
ATOM 978 O O . THR A 1 118 ? 4.860 -0.462 -8.188 1.00 92.25 118 THR A O 1
ATOM 981 N N . ILE A 1 119 ? 5.718 -2.383 -7.376 1.00 90.50 119 ILE A N 1
ATOM 982 C CA . ILE A 1 119 ? 4.431 -3.081 -7.279 1.00 90.50 119 ILE A CA 1
ATOM 983 C C . ILE A 1 119 ? 3.524 -2.336 -6.299 1.00 90.50 119 ILE A C 1
ATOM 985 O O . ILE A 1 119 ? 2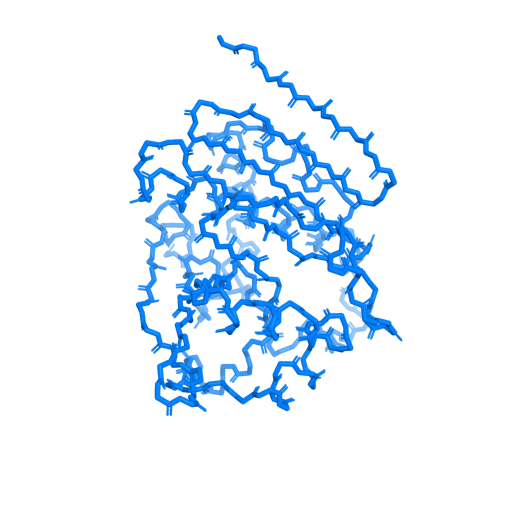.423 -1.953 -6.690 1.00 90.50 119 ILE A O 1
ATOM 989 N N . ILE A 1 120 ? 3.996 -2.061 -5.077 1.00 91.75 120 ILE A N 1
ATOM 990 C CA . ILE A 1 120 ? 3.240 -1.345 -4.039 1.00 91.75 120 ILE A CA 1
ATOM 991 C C . ILE A 1 120 ? 2.742 0.002 -4.562 1.00 91.75 120 ILE A C 1
ATOM 993 O O . ILE A 1 120 ? 1.541 0.259 -4.514 1.00 91.75 120 ILE A O 1
ATOM 997 N N . ALA A 1 121 ? 3.625 0.834 -5.117 1.00 95.00 121 ALA A N 1
ATOM 998 C CA . ALA A 1 121 ? 3.257 2.136 -5.666 1.00 95.00 121 ALA A CA 1
ATOM 999 C C . ALA A 1 121 ? 2.208 2.017 -6.783 1.00 95.00 121 ALA A C 1
ATOM 1001 O O . ALA A 1 121 ? 1.277 2.820 -6.859 1.00 95.00 121 ALA A O 1
ATOM 1002 N N . HIS A 1 122 ? 2.319 0.998 -7.642 1.00 95.94 122 HIS A N 1
ATOM 1003 C CA . HIS A 1 122 ? 1.335 0.753 -8.692 1.00 95.94 122 HIS A CA 1
ATOM 1004 C C . HIS A 1 122 ? -0.025 0.327 -8.120 1.00 95.94 122 HIS A C 1
ATOM 1006 O O . HIS A 1 122 ? -1.056 0.826 -8.573 1.00 95.94 122 HIS A O 1
ATOM 1012 N N . LYS A 1 123 ? -0.039 -0.522 -7.084 1.00 94.69 123 LYS A N 1
ATOM 1013 C CA . LYS A 1 123 ? -1.272 -0.897 -6.381 1.00 94.69 123 LYS A CA 1
ATOM 1014 C C . LYS A 1 123 ? -1.934 0.289 -5.697 1.00 94.69 123 LYS A C 1
ATOM 1016 O O . LYS A 1 123 ? -3.149 0.428 -5.781 1.00 94.69 123 LYS A O 1
ATOM 1021 N N . GLN A 1 124 ? -1.146 1.137 -5.038 1.00 95.50 124 GLN A N 1
ATOM 1022 C CA . GLN A 1 124 ? -1.664 2.318 -4.357 1.00 95.50 124 GLN A CA 1
ATOM 1023 C C . GLN A 1 124 ? -2.292 3.298 -5.345 1.00 95.50 124 GLN A C 1
ATOM 1025 O O . GLN A 1 124 ? -3.406 3.739 -5.105 1.00 95.50 124 GLN A O 1
ATOM 1030 N N . GLU A 1 125 ? -1.651 3.581 -6.484 1.00 95.69 125 GLU A N 1
ATOM 1031 C CA . GLU A 1 125 ? -2.248 4.468 -7.494 1.00 95.69 125 GLU A CA 1
ATOM 1032 C C . GLU A 1 125 ? -3.561 3.906 -8.054 1.00 95.69 125 GLU A C 1
ATOM 1034 O O . GLU A 1 125 ? -4.531 4.648 -8.216 1.00 95.69 125 GLU A O 1
ATOM 1039 N N . TRP A 1 126 ? -3.623 2.596 -8.316 1.00 95.88 126 TRP A N 1
ATOM 1040 C CA . TRP A 1 126 ? -4.870 1.951 -8.732 1.00 95.88 126 TRP A CA 1
ATOM 1041 C C . TRP A 1 126 ? -5.957 2.084 -7.654 1.00 95.88 126 TRP A C 1
ATOM 1043 O O . TRP A 1 126 ? -7.087 2.464 -7.961 1.00 95.88 126 TRP A O 1
ATOM 1053 N N . LEU A 1 127 ? -5.597 1.843 -6.389 1.00 95.31 127 LEU A N 1
ATOM 1054 C CA . LEU A 1 127 ? -6.504 1.953 -5.251 1.00 95.31 127 LEU A CA 1
ATOM 1055 C C . LEU A 1 127 ? -7.029 3.385 -5.080 1.00 95.31 127 LEU A C 1
ATOM 1057 O O . LEU A 1 127 ? -8.241 3.564 -4.996 1.00 95.31 127 LEU A O 1
ATOM 1061 N N . MET A 1 128 ? -6.157 4.398 -5.110 1.00 95.50 128 MET A N 1
ATOM 1062 C CA . MET A 1 128 ? -6.545 5.814 -5.040 1.00 95.50 128 MET A CA 1
ATOM 1063 C C . MET A 1 128 ? -7.593 6.150 -6.111 1.00 95.50 128 MET A C 1
ATOM 1065 O O . MET A 1 128 ? -8.657 6.685 -5.817 1.00 95.50 128 MET A O 1
ATOM 1069 N N . ARG A 1 129 ? -7.354 5.733 -7.359 1.00 94.38 129 ARG A N 1
ATOM 1070 C CA . ARG A 1 129 ? -8.308 5.955 -8.458 1.00 94.38 129 ARG A CA 1
ATOM 1071 C C . ARG A 1 129 ? -9.640 5.228 -8.252 1.00 94.38 129 ARG A C 1
ATOM 1073 O O . ARG A 1 129 ? -10.669 5.731 -8.694 1.00 94.38 129 ARG A O 1
ATOM 1080 N N . SER A 1 130 ? -9.629 4.059 -7.608 1.00 93.56 130 SER A N 1
ATOM 1081 C CA . SER A 1 130 ? -10.838 3.264 -7.353 1.00 93.56 130 SER A CA 1
ATOM 1082 C C . SER A 1 130 ? -11.724 3.830 -6.236 1.00 93.56 130 SER A C 1
ATOM 1084 O O . SER A 1 130 ? -12.934 3.619 -6.258 1.00 93.56 130 SER A O 1
ATOM 1086 N N . LEU A 1 131 ? -11.140 4.566 -5.283 1.00 92.31 131 LEU A N 1
ATOM 1087 C CA . LEU A 1 131 ? -11.859 5.135 -4.138 1.00 92.31 131 LEU A CA 1
ATOM 1088 C C . LEU A 1 131 ? -12.589 6.448 -4.470 1.00 92.31 131 LEU A C 1
ATOM 1090 O O . LEU A 1 131 ? -13.483 6.849 -3.728 1.00 92.31 131 LEU A O 1
ATOM 1094 N N . GLY A 1 132 ? -12.273 7.087 -5.600 1.00 86.12 132 GLY A N 1
ATOM 1095 C CA . GLY A 1 132 ? -12.981 8.269 -6.094 1.00 86.12 132 GLY A CA 1
ATOM 1096 C C . GLY A 1 132 ? -12.191 9.565 -5.927 1.00 86.12 132 GLY A C 1
ATOM 1097 O O . GLY A 1 132 ? -10.987 9.602 -6.171 1.00 86.12 132 GLY A O 1
ATOM 1098 N N . ASN A 1 133 ? -12.877 10.666 -5.604 1.00 79.94 133 ASN A N 1
ATOM 1099 C CA . ASN A 1 133 ? -12.277 11.998 -5.680 1.00 79.94 133 ASN A CA 1
ATOM 1100 C C . ASN A 1 133 ? -11.303 12.255 -4.523 1.00 79.94 133 ASN A C 1
ATOM 1102 O O . ASN A 1 133 ? -11.723 12.532 -3.403 1.00 79.94 133 ASN A O 1
ATOM 1106 N N . THR A 1 134 ? -10.011 12.217 -4.860 1.00 87.75 134 THR A N 1
ATOM 1107 C CA . THR A 1 134 ? -8.863 12.630 -4.035 1.00 87.75 134 THR A CA 1
ATOM 1108 C C . THR A 1 134 ? -8.773 11.971 -2.651 1.00 87.75 134 THR A C 1
ATOM 1110 O O . THR A 1 134 ? -8.655 12.694 -1.661 1.00 87.75 134 THR A O 1
ATOM 1113 N N . PRO A 1 135 ? -8.803 10.629 -2.556 1.00 95.94 135 PRO A N 1
ATOM 1114 C CA . PRO A 1 135 ? -8.572 9.931 -1.298 1.00 95.94 135 PRO A CA 1
ATOM 1115 C C . PRO A 1 135 ? -7.218 10.270 -0.670 1.00 95.94 135 PRO A C 1
ATOM 1117 O O . PRO A 1 135 ? -6.243 10.587 -1.358 1.00 95.94 135 PRO A O 1
ATOM 1120 N N . HIS A 1 136 ? -7.148 10.122 0.646 1.00 97.31 136 HIS A N 1
ATOM 1121 C CA . HIS A 1 136 ? -5.937 10.210 1.444 1.00 97.31 136 HIS A CA 1
ATOM 1122 C C . HIS A 1 136 ? -5.660 8.854 2.091 1.00 97.31 136 HIS A C 1
ATOM 1124 O O . HIS A 1 136 ? -6.395 8.409 2.966 1.00 97.31 136 HIS A O 1
ATOM 1130 N N . LEU A 1 137 ? -4.584 8.184 1.676 1.00 97.50 137 LEU A N 1
ATOM 1131 C CA . LEU A 1 137 ? -4.170 6.908 2.266 1.00 97.50 137 LEU A CA 1
ATOM 1132 C C . LEU A 1 137 ? -2.859 7.043 3.033 1.00 97.50 137 LEU A C 1
ATOM 1134 O O . LEU A 1 137 ? -1.907 7.681 2.573 1.00 97.50 137 LEU A O 1
ATOM 1138 N N . VAL A 1 138 ? -2.799 6.371 4.182 1.00 96.44 138 VAL A N 1
ATOM 1139 C CA . VAL A 1 138 ? -1.608 6.290 5.031 1.00 96.44 138 VAL A CA 1
ATOM 1140 C C . VAL A 1 138 ? -0.941 4.932 4.843 1.00 96.44 138 VAL A C 1
ATOM 1142 O O . VAL A 1 138 ? -1.458 3.903 5.264 1.00 96.44 138 VAL A O 1
ATOM 1145 N N . THR A 1 139 ? 0.229 4.915 4.220 1.00 94.81 139 THR A N 1
ATOM 1146 C CA . THR A 1 139 ? 1.074 3.735 4.063 1.00 94.81 139 THR A CA 1
ATOM 1147 C C . THR A 1 139 ? 1.984 3.562 5.271 1.00 94.81 139 THR A C 1
ATOM 1149 O O . THR A 1 139 ? 2.792 4.442 5.558 1.00 94.81 139 THR A O 1
ATOM 1152 N N . ILE A 1 140 ? 1.904 2.407 5.929 1.00 91.38 140 ILE A N 1
ATOM 1153 C CA . ILE A 1 140 ? 2.850 1.992 6.971 1.00 91.38 140 ILE A CA 1
ATOM 1154 C C . ILE A 1 140 ? 3.762 0.922 6.385 1.00 91.38 140 ILE A C 1
ATOM 1156 O O . ILE A 1 140 ? 3.297 -0.154 5.994 1.00 91.38 140 ILE A O 1
ATOM 1160 N N . ILE A 1 141 ? 5.056 1.218 6.320 1.00 88.12 141 ILE A N 1
ATOM 1161 C CA . ILE A 1 141 ? 6.044 0.357 5.670 1.00 88.12 141 ILE A CA 1
ATOM 1162 C C . ILE A 1 141 ? 7.338 0.311 6.485 1.00 88.12 141 ILE A C 1
ATOM 1164 O O . ILE A 1 141 ? 7.667 1.276 7.172 1.00 88.12 141 ILE A O 1
ATOM 1168 N N . GLY A 1 142 ? 8.054 -0.816 6.463 1.00 84.94 142 GLY A N 1
ATOM 1169 C CA . GLY A 1 142 ? 9.310 -0.945 7.207 1.00 84.94 142 GLY A CA 1
ATOM 1170 C C . GLY A 1 142 ? 10.378 0.053 6.736 1.00 84.94 142 GLY A C 1
ATOM 1171 O O . GLY A 1 142 ? 10.474 0.348 5.547 1.00 84.94 142 GLY A O 1
ATOM 1172 N N . GLU A 1 143 ? 11.225 0.531 7.651 1.00 84.06 143 GLU A N 1
ATOM 1173 C CA . GLU A 1 143 ? 12.296 1.506 7.360 1.00 84.06 143 GLU A CA 1
ATOM 1174 C C . GLU A 1 143 ? 13.314 1.040 6.302 1.00 84.06 143 GLU A C 1
ATOM 1176 O O . GLU A 1 143 ? 14.028 1.855 5.726 1.00 84.06 143 GLU A O 1
ATOM 1181 N N . ALA A 1 144 ? 13.366 -0.266 6.023 1.00 80.50 144 ALA A N 1
ATOM 1182 C CA . ALA A 1 144 ? 14.224 -0.846 4.995 1.00 80.50 144 ALA A CA 1
ATOM 1183 C C . ALA A 1 144 ? 13.711 -0.635 3.555 1.00 80.50 144 ALA A C 1
ATOM 1185 O O . ALA A 1 144 ? 14.473 -0.850 2.616 1.00 80.50 144 ALA A O 1
ATOM 1186 N N . HIS A 1 145 ? 12.451 -0.226 3.359 1.00 79.69 145 HIS A N 1
ATOM 1187 C CA . HIS A 1 145 ? 11.882 0.036 2.029 1.00 79.69 145 HIS A CA 1
ATOM 1188 C C . HIS A 1 145 ? 12.260 1.437 1.543 1.00 79.69 145 HIS A C 1
ATOM 1190 O O . HIS A 1 145 ? 11.466 2.374 1.586 1.00 79.69 145 HIS A O 1
ATOM 1196 N N . THR A 1 146 ? 13.506 1.610 1.120 1.00 78.25 146 THR A N 1
ATOM 1197 C CA . THR A 1 146 ? 14.003 2.909 0.663 1.00 78.25 146 THR A CA 1
ATOM 1198 C C . THR A 1 146 ? 13.658 3.154 -0.806 1.00 78.25 146 THR A C 1
ATOM 1200 O O . THR A 1 146 ? 14.240 2.506 -1.671 1.00 78.25 146 THR A O 1
ATOM 1203 N N . GLY A 1 147 ? 12.840 4.171 -1.101 1.00 85.06 147 GLY A N 1
ATOM 1204 C CA . GLY A 1 147 ? 12.588 4.610 -2.484 1.00 85.06 147 GLY A CA 1
ATOM 1205 C C . GLY A 1 147 ? 11.130 4.556 -2.937 1.00 85.06 147 GLY A C 1
ATOM 1206 O O . GLY A 1 147 ? 10.830 4.974 -4.062 1.00 85.06 147 GLY A O 1
ATOM 1207 N N . LEU A 1 148 ? 10.207 4.137 -2.064 1.00 90.94 148 LEU A N 1
ATOM 1208 C CA . LEU A 1 148 ? 8.778 4.085 -2.372 1.00 90.94 148 LEU A CA 1
ATOM 1209 C C . LEU A 1 148 ? 8.233 5.433 -2.878 1.00 90.94 148 LEU A C 1
ATOM 1211 O O . LEU A 1 148 ? 7.413 5.454 -3.797 1.00 90.94 148 LEU A O 1
ATOM 1215 N N . GLU A 1 149 ? 8.716 6.560 -2.345 1.00 93.50 149 GLU A N 1
ATOM 1216 C CA . GLU A 1 149 ? 8.311 7.897 -2.793 1.00 93.50 149 GLU A CA 1
ATOM 1217 C C . GLU A 1 149 ? 8.603 8.111 -4.274 1.00 93.50 149 GLU A C 1
ATOM 1219 O O . GLU A 1 149 ? 7.740 8.576 -5.018 1.00 93.50 149 GLU A O 1
ATOM 1224 N N . ALA A 1 150 ? 9.809 7.737 -4.711 1.00 93.12 150 ALA A N 1
ATOM 1225 C CA . ALA A 1 150 ? 10.226 7.888 -6.098 1.00 93.12 150 ALA A CA 1
ATOM 1226 C C . ALA A 1 150 ? 9.344 7.037 -7.022 1.00 93.12 150 ALA A C 1
ATOM 1228 O O . ALA A 1 150 ? 8.970 7.473 -8.112 1.00 93.12 150 ALA A O 1
ATOM 1229 N N . HIS A 1 151 ? 8.950 5.845 -6.571 1.00 94.88 151 HIS A N 1
ATOM 1230 C CA . HIS A 1 151 ? 8.031 4.986 -7.310 1.00 94.88 151 HIS A CA 1
ATOM 1231 C C . HIS A 1 15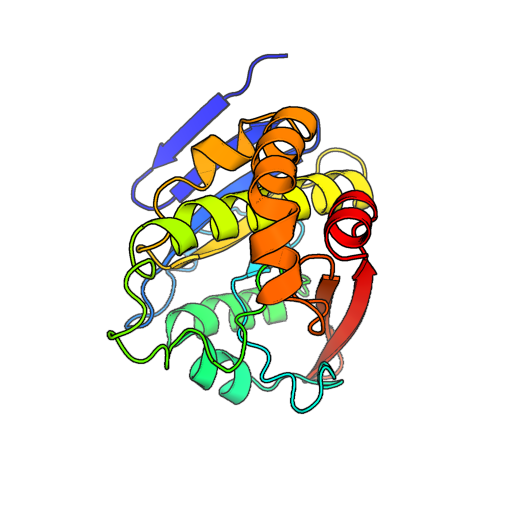1 ? 6.596 5.528 -7.340 1.00 94.88 151 HIS A C 1
ATOM 1233 O O . HIS A 1 151 ? 5.938 5.418 -8.375 1.00 94.88 151 HIS A O 1
ATOM 1239 N N . ILE A 1 152 ? 6.106 6.156 -6.268 1.00 95.81 152 ILE A N 1
ATOM 1240 C CA . ILE A 1 152 ? 4.786 6.816 -6.248 1.00 95.81 152 ILE A CA 1
ATOM 1241 C C . ILE A 1 152 ? 4.758 8.023 -7.193 1.00 95.81 152 ILE A C 1
ATOM 1243 O O . ILE A 1 152 ? 3.764 8.229 -7.893 1.00 95.81 152 ILE A O 1
ATOM 1247 N N . GLN A 1 153 ? 5.846 8.792 -7.260 1.00 95.38 153 GLN A N 1
ATOM 1248 C CA . GLN A 1 153 ? 5.965 9.956 -8.144 1.00 95.38 153 GLN A CA 1
ATOM 1249 C C . GLN A 1 153 ? 5.962 9.599 -9.634 1.00 95.38 153 GLN A C 1
ATOM 1251 O O . GLN A 1 153 ? 5.484 10.393 -10.449 1.00 95.38 153 GLN A O 1
ATOM 1256 N N . GLN A 1 154 ? 6.455 8.409 -9.991 1.00 95.75 154 GLN A N 1
ATOM 1257 C CA . GLN A 1 154 ? 6.390 7.900 -11.361 1.00 95.75 154 GLN A CA 1
ATOM 1258 C C . GLN A 1 154 ? 4.936 7.788 -11.850 1.00 95.75 154 GLN A C 1
ATOM 1260 O O . GLN A 1 154 ? 3.980 7.639 -11.085 1.00 95.75 154 GLN A O 1
ATOM 1265 N N . SER A 1 155 ? 4.755 7.824 -13.164 1.00 95.38 155 SER A N 1
ATOM 1266 C CA . SER A 1 155 ? 3.487 7.459 -13.791 1.00 95.38 155 SER A CA 1
ATOM 1267 C C . SER A 1 155 ? 3.262 5.942 -13.755 1.00 95.38 155 SER A C 1
ATOM 1269 O O . SER A 1 155 ? 4.213 5.152 -13.757 1.00 95.38 155 SER A O 1
ATOM 1271 N N . ALA A 1 156 ? 1.998 5.509 -13.822 1.00 95.25 156 ALA A N 1
ATOM 1272 C CA . ALA A 1 156 ? 1.658 4.094 -14.000 1.00 95.25 156 ALA A CA 1
ATOM 1273 C C . ALA A 1 156 ? 2.402 3.452 -15.189 1.00 95.25 156 ALA A C 1
ATOM 1275 O O . ALA A 1 156 ? 2.933 2.349 -15.059 1.00 95.25 156 ALA A O 1
ATOM 1276 N N . ASN A 1 157 ? 2.534 4.173 -16.309 1.00 96.25 157 ASN A N 1
ATOM 1277 C CA . ASN A 1 157 ? 3.239 3.705 -17.508 1.00 96.25 157 ASN A CA 1
ATOM 1278 C C . ASN A 1 157 ? 4.748 3.511 -17.291 1.00 96.25 157 ASN A C 1
ATOM 1280 O O . ASN A 1 157 ? 5.349 2.606 -17.868 1.00 96.25 157 ASN A O 1
ATOM 1284 N N . GLU A 1 158 ? 5.398 4.361 -16.495 1.00 96.69 158 GLU A N 1
ATOM 1285 C CA . GLU A 1 158 ? 6.815 4.195 -16.136 1.00 96.69 158 GLU A CA 1
ATOM 1286 C C . GLU A 1 158 ? 7.032 2.950 -15.287 1.00 96.69 158 GLU A C 1
ATOM 1288 O O . GLU A 1 158 ? 7.878 2.120 -15.632 1.00 96.69 158 GLU A O 1
ATOM 1293 N N . ARG A 1 159 ? 6.199 2.770 -14.257 1.00 96.19 159 ARG A N 1
ATOM 1294 C CA . ARG A 1 159 ? 6.227 1.568 -13.419 1.00 96.19 159 ARG A CA 1
ATOM 1295 C C . ARG A 1 159 ? 5.981 0.305 -14.241 1.00 96.19 159 ARG A C 1
ATOM 1297 O O . ARG A 1 159 ? 6.762 -0.638 -14.155 1.00 96.19 159 ARG A O 1
ATOM 1304 N N . MET A 1 160 ? 4.979 0.299 -15.122 1.00 95.81 160 MET A N 1
ATOM 1305 C CA . MET A 1 160 ? 4.697 -0.862 -15.975 1.00 95.81 160 MET A CA 1
ATOM 1306 C C . MET A 1 160 ? 5.808 -1.154 -16.985 1.00 95.81 160 MET A C 1
ATOM 1308 O O . MET A 1 160 ? 6.081 -2.321 -17.263 1.00 95.81 160 MET A O 1
ATOM 1312 N N . ARG A 1 161 ? 6.497 -0.138 -17.522 1.00 96.00 161 ARG A N 1
ATOM 1313 C CA . ARG A 1 161 ? 7.676 -0.361 -18.380 1.00 96.00 161 ARG A CA 1
ATOM 1314 C C . ARG A 1 161 ? 8.807 -1.049 -17.624 1.00 96.00 161 ARG A C 1
ATOM 1316 O O . ARG A 1 161 ? 9.454 -1.927 -18.190 1.00 96.00 161 ARG A O 1
ATOM 1323 N N . PHE A 1 162 ? 9.046 -0.664 -16.371 1.00 93.75 162 PHE A N 1
ATOM 1324 C CA . PHE A 1 162 ? 10.017 -1.341 -15.514 1.00 93.75 162 PHE A CA 1
ATOM 1325 C C . PHE A 1 162 ? 9.597 -2.792 -15.237 1.00 93.75 162 PHE A C 1
ATOM 1327 O O . PHE A 1 162 ? 10.366 -3.709 -15.519 1.00 93.75 162 PHE A O 1
ATOM 1334 N N . LEU A 1 163 ? 8.357 -3.009 -14.788 1.00 92.00 163 LEU A N 1
ATOM 1335 C CA . LEU A 1 163 ? 7.840 -4.339 -14.454 1.00 92.00 163 LEU A CA 1
ATOM 1336 C C . LEU A 1 163 ? 7.848 -5.295 -15.653 1.00 92.00 163 LEU A C 1
ATOM 1338 O O . LEU A 1 163 ? 8.260 -6.443 -15.519 1.00 92.00 163 LEU A O 1
ATOM 1342 N N . A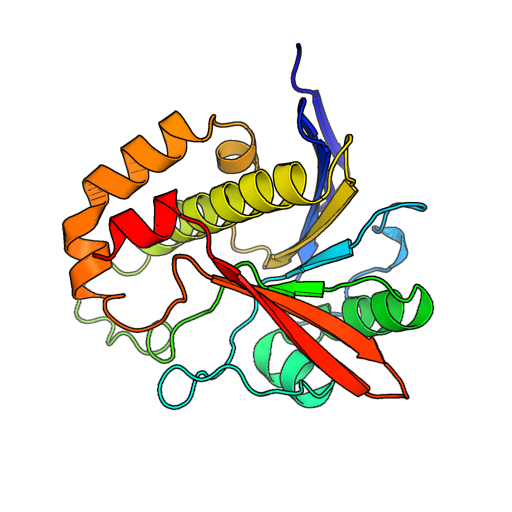SN A 1 164 ? 7.491 -4.822 -16.850 1.00 92.75 164 ASN A N 1
ATOM 1343 C CA . ASN A 1 164 ? 7.507 -5.651 -18.057 1.00 92.75 164 ASN A CA 1
ATOM 1344 C C . ASN A 1 164 ? 8.912 -6.132 -18.453 1.00 92.75 164 ASN A C 1
ATOM 1346 O O . ASN A 1 164 ? 9.047 -7.236 -18.979 1.00 92.75 164 ASN A O 1
ATOM 1350 N N . ARG A 1 165 ? 9.978 -5.370 -18.160 1.00 91.12 165 ARG A N 1
ATOM 1351 C CA . ARG A 1 165 ? 11.365 -5.847 -18.363 1.00 91.12 165 ARG A CA 1
ATOM 1352 C C . ARG A 1 165 ? 11.705 -7.027 -17.453 1.00 91.12 165 ARG A C 1
ATOM 1354 O O . ARG A 1 165 ? 12.582 -7.820 -17.780 1.00 91.12 165 ARG A O 1
ATOM 1361 N N . LEU A 1 166 ? 10.997 -7.139 -16.333 1.00 88.38 166 LEU A N 1
ATOM 1362 C CA . LEU A 1 166 ? 11.132 -8.198 -15.343 1.00 88.38 166 LEU A CA 1
ATOM 1363 C C . LEU A 1 166 ? 10.023 -9.254 -15.467 1.00 88.38 166 LEU A C 1
ATOM 1365 O O . LEU A 1 166 ? 9.916 -10.116 -14.603 1.00 88.38 166 LEU A O 1
ATOM 1369 N N . ARG A 1 167 ? 9.222 -9.245 -16.542 1.00 87.44 167 ARG A N 1
ATOM 1370 C CA . ARG A 1 167 ? 8.094 -10.175 -16.707 1.00 87.44 167 ARG A CA 1
ATOM 1371 C C . ARG A 1 167 ? 8.513 -11.636 -16.562 1.00 87.44 167 ARG A C 1
ATOM 1373 O O . ARG A 1 167 ? 7.896 -12.376 -15.813 1.00 87.44 167 ARG A O 1
ATOM 1380 N N . LEU A 1 168 ? 9.579 -12.053 -17.248 1.00 83.81 168 LEU A N 1
ATOM 1381 C CA . LEU A 1 168 ? 10.050 -13.438 -17.184 1.00 83.81 168 LEU A CA 1
ATOM 1382 C C . LEU A 1 168 ? 10.477 -13.854 -15.760 1.00 83.81 168 LEU A C 1
ATOM 1384 O O . LEU A 1 168 ? 9.956 -14.861 -15.281 1.00 83.81 168 LEU A O 1
ATOM 1388 N N . PRO A 1 169 ? 11.361 -13.121 -15.051 1.00 79.88 169 PRO A N 1
ATOM 1389 C CA . PRO A 1 169 ? 11.699 -13.475 -13.675 1.00 79.88 169 PRO A CA 1
ATOM 1390 C C . PRO A 1 169 ? 10.497 -13.383 -12.724 1.00 79.88 169 PRO A C 1
ATOM 1392 O O . PRO A 1 169 ? 10.341 -14.264 -11.884 1.00 79.88 169 PRO A O 1
ATOM 1395 N N . ILE A 1 170 ? 9.605 -12.399 -12.888 1.00 80.38 170 ILE A N 1
ATOM 1396 C CA . ILE A 1 170 ? 8.358 -12.313 -12.112 1.00 80.38 170 ILE A CA 1
ATOM 1397 C C . ILE A 1 170 ? 7.499 -13.563 -12.346 1.00 80.38 170 ILE A C 1
ATOM 1399 O O . ILE A 1 170 ? 7.045 -14.165 -11.383 1.00 80.38 170 ILE A O 1
ATOM 1403 N N . ASN A 1 171 ? 7.344 -14.029 -13.586 1.00 77.69 171 ASN A N 1
ATOM 1404 C CA . ASN A 1 171 ? 6.508 -15.196 -13.900 1.00 77.69 171 ASN A CA 1
ATOM 1405 C C . ASN A 1 171 ? 7.127 -16.517 -13.457 1.00 77.69 171 ASN A C 1
ATOM 1407 O O . ASN A 1 171 ? 6.401 -17.457 -13.156 1.00 77.69 171 ASN A O 1
ATOM 1411 N N . ILE A 1 172 ? 8.456 -16.619 -13.427 1.00 74.88 172 ILE A N 1
ATOM 1412 C CA . ILE A 1 172 ? 9.141 -17.815 -12.924 1.00 74.88 172 ILE A CA 1
ATOM 1413 C C . ILE A 1 172 ? 8.991 -17.909 -11.405 1.00 74.88 172 ILE A C 1
ATOM 1415 O O . ILE A 1 172 ? 8.776 -18.999 -10.879 1.00 74.88 172 ILE A O 1
ATOM 1419 N N . VAL A 1 173 ? 9.103 -16.777 -10.709 1.00 70.25 173 VAL A N 1
ATOM 1420 C CA . VAL A 1 173 ? 9.203 -16.746 -9.246 1.00 70.25 173 VAL A CA 1
ATOM 1421 C C . VAL A 1 173 ? 7.840 -16.551 -8.571 1.00 70.25 173 VAL A C 1
ATOM 1423 O O . VAL A 1 173 ? 7.621 -17.076 -7.488 1.00 70.25 173 VAL A O 1
ATOM 1426 N N . MET A 1 174 ? 6.911 -15.832 -9.204 1.00 69.94 174 MET A N 1
ATOM 1427 C CA . MET A 1 174 ? 5.647 -15.366 -8.607 1.00 69.94 174 MET A CA 1
ATOM 1428 C C . MET A 1 174 ? 4.409 -15.945 -9.310 1.00 69.94 174 MET A C 1
ATOM 1430 O O . MET A 1 174 ? 3.320 -15.373 -9.225 1.00 69.94 174 MET A O 1
ATOM 1434 N N . LYS A 1 175 ? 4.583 -17.072 -10.016 1.00 59.88 175 LYS A N 1
ATOM 1435 C CA . LYS A 1 175 ? 3.622 -17.661 -10.964 1.00 59.88 175 LYS A CA 1
ATOM 1436 C C . LYS A 1 175 ? 2.217 -17.907 -10.406 1.00 59.88 175 LYS A C 1
ATOM 1438 O O . LYS A 1 175 ? 1.276 -17.954 -11.187 1.00 59.88 175 LYS A O 1
ATOM 1443 N N . ASP A 1 176 ? 2.069 -18.070 -9.090 1.00 58.12 176 ASP A N 1
ATOM 1444 C CA . ASP A 1 176 ? 0.852 -18.661 -8.515 1.00 58.12 176 ASP A CA 1
ATOM 1445 C C . ASP A 1 176 ? 0.219 -17.926 -7.329 1.00 58.12 176 ASP A C 1
ATOM 1447 O O . ASP A 1 176 ? -0.739 -18.421 -6.740 1.00 58.12 176 ASP A O 1
ATOM 1451 N N . GLU A 1 177 ? 0.687 -16.740 -6.943 1.00 61.94 177 GLU A N 1
ATOM 1452 C CA . GLU A 1 177 ? 0.344 -16.287 -5.586 1.00 61.94 177 GLU A CA 1
ATOM 1453 C C . GLU A 1 177 ? -0.698 -15.174 -5.496 1.00 61.94 177 GLU A C 1
ATOM 1455 O O . GLU A 1 177 ? -1.094 -14.802 -4.394 1.00 61.94 177 GLU A O 1
ATOM 1460 N N . GLY A 1 178 ? -1.151 -14.578 -6.607 1.00 69.31 178 GLY A N 1
ATOM 1461 C CA . GLY A 1 178 ? -2.002 -13.376 -6.541 1.00 69.31 178 GLY A CA 1
ATOM 1462 C C . GLY A 1 178 ? -1.318 -12.167 -5.880 1.00 69.31 178 GLY A C 1
ATOM 1463 O O . GLY A 1 178 ? -1.799 -11.047 -5.991 1.00 69.31 178 GLY A O 1
ATOM 1464 N N . VAL A 1 179 ? -0.153 -12.380 -5.270 1.00 73.44 179 VAL A N 1
ATOM 1465 C CA . VAL A 1 179 ? 0.702 -11.443 -4.557 1.00 73.44 179 VAL A CA 1
ATOM 1466 C C . VAL A 1 179 ? 1.005 -10.209 -5.384 1.00 73.44 179 VAL A C 1
ATOM 1468 O O . VAL A 1 179 ? 1.015 -9.103 -4.853 1.00 73.44 179 VAL A O 1
ATOM 1471 N N . VAL A 1 180 ? 1.225 -10.383 -6.688 1.00 82.00 180 VAL A N 1
ATOM 1472 C CA . VAL A 1 180 ? 1.596 -9.288 -7.589 1.00 82.00 180 VAL A CA 1
ATOM 1473 C C . VAL A 1 180 ? 0.411 -8.375 -7.878 1.00 82.00 180 VAL A C 1
ATOM 1475 O O . VAL A 1 180 ? 0.589 -7.167 -7.923 1.00 82.00 180 VAL A O 1
ATOM 1478 N N . TYR A 1 181 ? -0.798 -8.918 -8.035 1.00 87.25 181 TYR A N 1
ATOM 1479 C CA . TYR A 1 181 ? -1.922 -8.182 -8.624 1.00 87.25 181 TYR A CA 1
ATOM 1480 C C . TYR A 1 181 ? -3.155 -8.059 -7.729 1.00 87.25 181 TYR A C 1
ATOM 1482 O O . TYR A 1 181 ? -4.096 -7.372 -8.107 1.00 87.25 181 TYR A O 1
ATOM 1490 N N . LYS A 1 182 ? -3.179 -8.695 -6.556 1.00 86.62 182 LYS A N 1
ATOM 1491 C CA . LYS A 1 182 ? -4.283 -8.589 -5.597 1.00 86.62 182 LYS A CA 1
ATOM 1492 C C . LYS A 1 182 ? -3.976 -7.566 -4.508 1.00 86.62 182 LYS A C 1
ATOM 1494 O O . LYS A 1 182 ? -2.814 -7.352 -4.159 1.00 86.62 182 LYS A O 1
ATOM 1499 N N . LEU A 1 183 ? -5.029 -6.970 -3.965 1.00 86.62 183 LEU A N 1
ATOM 1500 C CA . LEU A 1 183 ? -5.091 -6.187 -2.730 1.00 86.62 183 LEU A CA 1
ATOM 1501 C C . LEU A 1 183 ? -6.195 -6.807 -1.871 1.00 86.62 183 LEU A C 1
ATOM 1503 O O . LEU A 1 183 ? -7.296 -7.032 -2.367 1.00 86.62 183 LEU A O 1
ATOM 1507 N N . ALA A 1 184 ? -5.927 -7.072 -0.596 1.00 86.25 184 ALA A N 1
ATOM 1508 C CA . ALA A 1 184 ? -6.986 -7.442 0.341 1.00 86.25 184 AL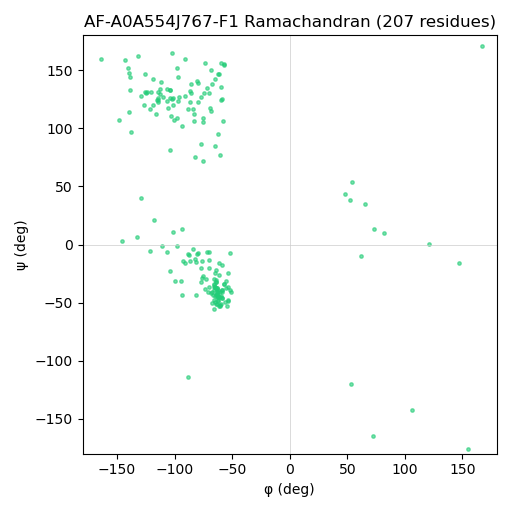A A CA 1
ATOM 1509 C C . ALA A 1 184 ? -7.445 -6.201 1.099 1.00 86.25 184 ALA A C 1
ATOM 1511 O O . ALA A 1 184 ? -6.612 -5.516 1.695 1.00 86.25 184 ALA A O 1
ATOM 1512 N N . ARG A 1 185 ? -8.751 -5.936 1.097 1.00 91.12 185 ARG A N 1
ATOM 1513 C CA . ARG A 1 185 ? -9.374 -4.957 1.982 1.00 91.12 185 ARG A CA 1
ATOM 1514 C C . ARG A 1 185 ? -9.823 -5.652 3.262 1.00 91.12 185 ARG A C 1
ATOM 1516 O O . ARG A 1 185 ? -10.554 -6.641 3.219 1.00 91.12 185 ARG A O 1
ATOM 1523 N N . CYS A 1 186 ? -9.406 -5.106 4.391 1.00 90.44 186 CYS A N 1
ATOM 1524 C CA . CYS A 1 186 ? -9.770 -5.575 5.714 1.00 90.44 186 CYS A CA 1
ATOM 1525 C C . CYS A 1 186 ? -10.596 -4.512 6.427 1.00 90.44 186 CYS A C 1
ATOM 1527 O O . CYS A 1 186 ? -10.144 -3.380 6.596 1.00 90.44 186 CYS A O 1
ATOM 1529 N N . ASP A 1 187 ? -11.784 -4.894 6.884 1.00 92.50 187 ASP A N 1
ATOM 1530 C CA . ASP A 1 187 ? -12.685 -4.023 7.633 1.00 92.50 187 ASP A CA 1
ATOM 1531 C C . ASP A 1 187 ? -12.915 -4.609 9.033 1.00 92.50 187 ASP A C 1
ATOM 1533 O O . ASP A 1 187 ? -13.026 -5.830 9.215 1.00 92.50 187 ASP A O 1
ATOM 1537 N N . PHE A 1 188 ? -12.995 -3.740 10.039 1.00 90.44 188 PHE A N 1
ATOM 1538 C CA . PHE A 1 188 ? -13.337 -4.151 11.396 1.00 90.44 188 PHE A CA 1
ATOM 1539 C C . PHE A 1 188 ? -14.854 -4.144 11.591 1.00 90.44 188 PHE A C 1
ATOM 1541 O O . PHE A 1 188 ? -15.497 -3.095 11.552 1.00 90.44 188 PHE A O 1
ATOM 1548 N N . ASP A 1 189 ? -15.432 -5.317 11.847 1.00 87.25 189 ASP A N 1
ATOM 1549 C CA . ASP A 1 189 ? -16.870 -5.480 12.056 1.00 87.25 189 ASP A CA 1
ATOM 1550 C C . ASP A 1 189 ? -17.156 -6.448 13.212 1.00 87.25 189 ASP A C 1
ATOM 1552 O O . ASP A 1 189 ? -16.593 -7.542 13.296 1.00 87.25 189 ASP A O 1
ATOM 1556 N N . ARG A 1 190 ? -18.070 -6.055 14.109 1.00 85.31 190 ARG A N 1
ATOM 1557 C CA . ARG A 1 190 ? -18.535 -6.858 15.261 1.00 85.31 190 ARG A CA 1
ATOM 1558 C C . ARG A 1 190 ? -17.399 -7.479 16.091 1.00 85.31 190 ARG A C 1
ATOM 1560 O O . ARG A 1 190 ? -17.470 -8.645 16.479 1.00 85.31 190 ARG A O 1
ATOM 1567 N N . GLY A 1 191 ? -16.353 -6.702 16.366 1.00 83.94 191 GLY A N 1
ATOM 1568 C CA . GLY A 1 191 ? -15.243 -7.139 17.216 1.00 83.94 191 GLY A CA 1
ATOM 1569 C C . GLY A 1 191 ? -14.185 -7.990 16.507 1.00 83.94 191 GLY A C 1
ATOM 1570 O O . GLY A 1 191 ? -13.348 -8.579 17.186 1.00 83.94 191 GLY A O 1
ATOM 1571 N N . LYS A 1 192 ? -14.230 -8.110 15.172 1.00 85.81 192 LYS A N 1
ATOM 1572 C CA . LYS A 1 192 ? -13.288 -8.925 14.392 1.00 85.81 192 LYS A CA 1
ATOM 1573 C C . LYS A 1 192 ? -12.872 -8.213 13.107 1.00 85.81 192 LYS A C 1
ATOM 1575 O O . LYS A 1 192 ? -13.696 -7.573 12.460 1.00 85.81 192 LYS A O 1
ATOM 1580 N N . TRP A 1 193 ? -11.617 -8.393 12.703 1.00 87.62 193 TRP A N 1
ATOM 1581 C CA . TRP A 1 193 ? -11.156 -8.006 11.371 1.00 87.62 193 TRP A CA 1
ATOM 1582 C C . TRP A 1 193 ? -11.565 -9.064 10.357 1.00 87.62 193 TRP A C 1
ATOM 1584 O O . TRP A 1 193 ? -11.232 -10.246 10.498 1.00 87.62 193 TRP A O 1
ATOM 1594 N N . LYS A 1 194 ? -12.309 -8.634 9.344 1.00 88.25 194 LYS A N 1
ATOM 1595 C CA . LYS A 1 194 ? -12.752 -9.475 8.239 1.00 88.25 194 LYS A CA 1
ATOM 1596 C C . LYS A 1 194 ? -11.956 -9.111 7.006 1.00 88.25 194 LYS A C 1
ATOM 1598 O O . LYS A 1 194 ? -11.845 -7.932 6.683 1.00 88.25 194 LYS A O 1
ATOM 1603 N N . VAL A 1 195 ? -11.465 -10.123 6.305 1.00 85.19 195 VAL A N 1
ATOM 1604 C CA . VAL A 1 195 ? -11.014 -9.926 4.932 1.00 85.19 195 VAL A CA 1
ATOM 1605 C C . VAL A 1 195 ? -12.271 -9.823 4.081 1.00 85.19 195 VAL A C 1
ATOM 1607 O O . VAL A 1 195 ? -13.028 -10.787 3.957 1.00 85.19 195 VAL A O 1
ATOM 1610 N N . GLY A 1 196 ? -12.533 -8.617 3.595 1.00 81.94 196 GLY A N 1
ATOM 1611 C CA . GLY A 1 196 ? -13.674 -8.301 2.758 1.00 81.94 196 GLY A CA 1
ATOM 1612 C C . GLY A 1 196 ? -13.333 -8.521 1.292 1.00 81.94 196 GLY A C 1
ATOM 1613 O O . GLY A 1 196 ? -13.125 -9.644 0.834 1.00 81.94 196 GLY A O 1
ATOM 1614 N N . GLU A 1 197 ? -13.307 -7.425 0.546 1.00 82.31 197 GLU A N 1
ATOM 1615 C CA . GLU A 1 197 ? -13.073 -7.431 -0.890 1.00 82.31 197 GLU A CA 1
ATOM 1616 C C . GLU A 1 197 ? -11.613 -7.755 -1.237 1.00 82.31 197 GLU A C 1
ATOM 1618 O O . GLU A 1 197 ? -10.673 -7.208 -0.655 1.00 82.31 197 GLU A O 1
ATOM 1623 N N . ILE A 1 198 ? -11.428 -8.637 -2.223 1.00 86.00 198 ILE A N 1
ATOM 1624 C CA . ILE A 1 198 ? -10.139 -8.849 -2.877 1.00 86.00 198 ILE A CA 1
ATOM 1625 C C . ILE A 1 198 ? -10.166 -8.090 -4.196 1.00 86.00 198 ILE A C 1
ATOM 1627 O O . ILE A 1 198 ? -10.841 -8.501 -5.139 1.00 86.00 198 ILE A O 1
ATOM 1631 N N . LEU A 1 199 ? -9.429 -6.988 -4.251 1.00 88.94 199 LEU A N 1
ATOM 1632 C CA . LEU A 1 199 ? -9.327 -6.146 -5.433 1.00 88.94 199 LEU A CA 1
ATOM 1633 C C . LEU A 1 199 ? -8.230 -6.708 -6.339 1.00 88.94 199 LEU A C 1
ATOM 1635 O O . LEU A 1 199 ? -7.118 -6.976 -5.880 1.00 88.94 199 LEU A O 1
ATOM 1639 N N . GLU A 1 200 ? -8.531 -6.888 -7.622 1.00 90.69 200 GLU A N 1
ATOM 1640 C CA . GLU A 1 200 ? -7.551 -7.290 -8.632 1.00 90.69 200 GLU A CA 1
ATOM 1641 C C . GLU A 1 200 ? -7.158 -6.091 -9.493 1.00 90.69 200 GLU A C 1
ATOM 1643 O O . GLU A 1 200 ? -8.015 -5.365 -9.988 1.00 90.69 200 GLU A O 1
ATOM 1648 N N . ILE A 1 201 ? -5.857 -5.915 -9.704 1.00 92.50 201 ILE A N 1
ATOM 1649 C CA . ILE A 1 201 ? -5.281 -4.838 -10.503 1.00 92.50 201 ILE A CA 1
ATOM 1650 C C . ILE A 1 201 ? -4.999 -5.397 -11.901 1.00 92.50 201 ILE A C 1
ATOM 1652 O O . ILE A 1 201 ? -4.077 -6.212 -12.036 1.00 92.50 201 ILE A O 1
ATOM 1656 N N . PRO A 1 202 ? -5.764 -4.997 -12.936 1.00 93.06 202 PRO A N 1
ATOM 1657 C CA . PRO A 1 202 ? -5.697 -5.619 -14.258 1.00 93.06 202 PRO A CA 1
ATOM 1658 C C . PRO A 1 202 ? -4.290 -5.609 -14.865 1.00 93.06 202 PRO A C 1
ATOM 1660 O O . PRO A 1 202 ? -3.781 -6.666 -15.228 1.00 93.06 202 PRO A O 1
ATOM 1663 N N . ASP A 1 203 ? -3.621 -4.456 -14.862 1.00 92.62 203 ASP A N 1
ATOM 1664 C CA . ASP A 1 203 ? -2.294 -4.275 -15.465 1.00 92.62 203 ASP A CA 1
ATOM 1665 C C . ASP A 1 203 ? -1.238 -5.210 -14.845 1.00 92.62 203 ASP A C 1
ATOM 1667 O O . ASP A 1 203 ? -0.401 -5.793 -15.536 1.00 92.62 203 ASP A O 1
ATOM 1671 N N . LEU A 1 204 ? -1.296 -5.403 -13.524 1.00 91.25 204 LEU A N 1
ATOM 1672 C CA . LEU A 1 204 ? -0.400 -6.313 -12.805 1.00 91.25 204 LEU A CA 1
ATOM 1673 C C . LEU A 1 204 ? -0.793 -7.780 -12.998 1.00 91.25 204 LEU A C 1
ATOM 1675 O O . LEU A 1 204 ? 0.068 -8.657 -12.945 1.00 91.25 204 LEU A O 1
ATOM 1679 N N . LYS A 1 205 ? -2.078 -8.068 -13.221 1.00 90.38 205 LYS A N 1
ATOM 1680 C CA . LYS A 1 205 ? -2.556 -9.420 -13.520 1.00 90.38 205 LYS A CA 1
ATOM 1681 C C . LYS A 1 205 ? -2.067 -9.864 -14.895 1.00 90.38 205 LYS A C 1
ATOM 1683 O O . LYS A 1 205 ? -1.577 -10.978 -15.032 1.00 90.38 205 LYS A O 1
ATOM 1688 N N . GLU A 1 206 ? -2.112 -8.975 -15.883 1.00 89.25 206 GLU A N 1
ATOM 1689 C CA . GLU A 1 206 ? -1.567 -9.224 -17.221 1.00 89.25 206 GLU A CA 1
ATOM 1690 C C . GLU A 1 206 ? -0.064 -9.494 -17.218 1.00 89.25 206 GLU A C 1
ATOM 1692 O O . GLU A 1 206 ? 0.426 -10.174 -18.119 1.00 89.25 206 GLU A O 1
ATOM 1697 N N . LEU A 1 207 ? 0.676 -8.989 -16.226 1.00 85.69 207 LEU A N 1
ATOM 1698 C CA . LEU A 1 207 ? 2.106 -9.251 -16.080 1.00 85.69 207 LEU A CA 1
ATOM 1699 C C . LEU A 1 207 ? 2.386 -10.734 -15.805 1.00 85.69 207 LEU A C 1
ATOM 1701 O O . LEU A 1 207 ? 3.364 -11.260 -16.329 1.00 85.69 207 LEU A O 1
ATOM 1705 N N . VAL A 1 208 ? 1.516 -11.394 -15.033 1.00 81.75 208 VAL A N 1
ATOM 1706 C CA . VAL A 1 208 ? 1.720 -12.763 -14.527 1.00 81.75 208 VAL A CA 1
ATOM 1707 C C . VAL A 1 208 ? 1.029 -13.868 -15.325 1.00 81.75 208 VAL A C 1
ATOM 1709 O O . VAL A 1 208 ? 1.178 -15.042 -14.988 1.00 81.75 208 VAL A O 1
ATOM 1712 N N . ILE A 1 209 ? 0.294 -13.502 -16.380 1.00 75.00 209 ILE A N 1
ATOM 1713 C CA . ILE A 1 209 ? -0.321 -14.436 -17.340 1.00 75.00 209 ILE A CA 1
ATOM 1714 C C . ILE A 1 209 ? 0.699 -14.891 -18.394 1.00 75.00 209 ILE A C 1
ATOM 1716 O O . ILE A 1 209 ? 1.572 -14.079 -18.797 1.00 75.00 209 ILE A O 1
#

Secondary structure (DSSP, 8-state):
---EEEEETTEEEEEETTEEEEEEEE-TTS---GGGS-SS-SEEEEEE----GGGPPPSEE-HHHHHHHH-THHHHHHHHHHHHT--EEEEEE--TTGGG--TTSTTTTTSHHHHHHHHHHHHHHHHHHHH-SS-EEEEEEETT-TTHHHHHHS-HHHHHHHHHHTHHHHHHHSTT-STTTEEEEEEEETTEEEEEEEEE-HHHHHHH-

Nearest PDB structures (foldseek):
  5zr2-assembly2_D-2  TM=3.787E-01  e=2.984E+00  Entamoeba histolytica HM-1:IMSS-A
  6cs8-assembly1_B  TM=2.800E-01  e=6.190E+00  Escherichia coli K-12